Protein AF-A0A844I158-F1 (afdb_monomer_lite)

Foldseek 3Di:
DPDQALVRLVVLLVVLVVLLVVLVVVLVVLVVVLVVLVVVLVVLVVVLCCLPDDHDPPDDDDPRDDPVVNVVSVVSSVVSVVVSVVSVVVNVVSVVVSVVSVVSSVVCVVDRHAFDPVNLVVLVVQLVVLVVVLVVLVVVLVVLVVVLPVVVLVVLVVVLVVLVVVLVVQVVCVVVVNHDPVVNVVSVVVSVVSVVVSVVSVVSNVVSVVVSVVSVVVSVVSVVVSVVSVVSSVVSVVSNVVVVVVVVVVVVVVVLVVVLVVLLVLVLVQCCCCPVNPNDRPDPDDQKDAQDPPPDPPPPDRIRGNDPVVSVVVNVVVVVVVVVD

Secondary structure (DSSP, 8-state):
-PPPPHHHHHHHHHHHHHHHHHHHHHHHHHHHHHHHHHHHHHHHHHHHHHHHSPPPTT---PPPPPHHHHHHHHHHHHHHHHHHHHHHHHHHHHHHHHHHHHHHHHHHHHSPPPPPHHHHHHHHHHHHHHHHHHHHHHHHHHHHHTT--HHHHHHHHHHHHHHHHHHHHHHHHHHTT-S-HHHHHHHHHHHHHHHHHHHHHHHHHHHHHHHHHHHHHHHHHHHHHHHHHHHHHHHHHHHHHHHH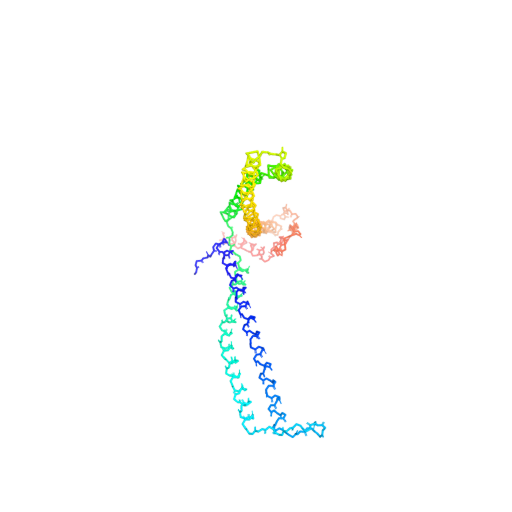HHHHHHHHHHHHHHHHHHHHHHHHHHHHHHHHSSS--S----S-EE---TT-TT-S-SEE---HHHHHHHHHHHHHHHTT-

pLDDT: mean 88.72, std 9.87, range [49.94, 98.31]

Organism: NCBI:txid1033846

Structure (mmCIF, N/CA/C/O backbone):
data_AF-A0A844I158-F1
#
_entry.id   AF-A0A844I158-F1
#
loop_
_atom_site.group_PDB
_atom_site.id
_atom_site.type_symbol
_atom_site.label_atom_id
_atom_site.label_alt_id
_atom_site.label_comp_id
_atom_site.label_asym_id
_atom_site.label_entity_id
_atom_site.label_seq_id
_atom_site.pdbx_PDB_ins_code
_atom_site.Cartn_x
_atom_site.Cartn_y
_atom_site.Cartn_z
_atom_site.occupancy
_atom_site.B_iso_or_equiv
_atom_site.auth_seq_id
_atom_site.auth_comp_id
_atom_site.auth_asym_id
_atom_site.auth_atom_id
_atom_site.pdbx_PDB_model_num
ATOM 1 N N . MET A 1 1 ? -2.386 9.139 -28.123 1.00 53.69 1 MET A N 1
ATOM 2 C CA . MET A 1 1 ? -2.744 8.964 -26.696 1.00 53.69 1 MET A CA 1
ATOM 3 C C . MET A 1 1 ? -2.137 10.109 -25.899 1.00 53.69 1 MET A C 1
ATOM 5 O O . MET A 1 1 ? -0.988 10.453 -26.160 1.00 53.69 1 MET A O 1
ATOM 9 N N . LYS A 1 2 ? -2.890 10.745 -24.991 1.00 67.62 2 LYS A N 1
ATOM 10 C CA . LYS A 1 2 ? -2.320 11.762 -24.088 1.00 67.62 2 LYS A CA 1
ATOM 11 C C . LYS A 1 2 ? -1.245 11.090 -23.227 1.00 67.62 2 LYS A C 1
ATOM 13 O O . LYS A 1 2 ? -1.491 10.016 -22.689 1.00 67.62 2 LYS A O 1
ATOM 18 N N . LYS A 1 3 ? -0.054 11.687 -23.127 1.00 78.31 3 LYS A N 1
ATOM 19 C CA . LYS A 1 3 ? 0.985 11.197 -22.212 1.00 78.31 3 LYS A CA 1
ATOM 20 C C . LYS A 1 3 ? 0.467 11.386 -20.784 1.00 78.31 3 LYS A C 1
ATOM 22 O O . LYS A 1 3 ? 0.208 12.520 -20.395 1.00 78.31 3 LYS A O 1
ATOM 27 N N . LEU A 1 4 ? 0.301 10.292 -20.040 1.00 80.19 4 LEU A N 1
ATOM 28 C CA . LEU A 1 4 ? -0.024 10.348 -18.612 1.00 80.19 4 LEU A CA 1
ATOM 29 C C . LEU A 1 4 ? 1.094 11.094 -17.877 1.00 80.19 4 LEU A C 1
ATOM 31 O O . LEU A 1 4 ? 2.278 10.841 -18.158 1.00 80.19 4 LEU A O 1
ATOM 35 N N . THR A 1 5 ? 0.722 11.985 -16.955 1.00 80.12 5 THR A N 1
ATOM 36 C CA . THR A 1 5 ? 1.672 12.597 -16.013 1.00 80.12 5 THR A CA 1
ATOM 37 C C . THR A 1 5 ? 2.229 11.532 -15.071 1.00 80.12 5 THR A C 1
ATOM 39 O O . THR A 1 5 ? 1.659 10.448 -14.956 1.00 80.12 5 THR A O 1
ATOM 42 N N . ALA A 1 6 ? 3.344 11.811 -14.394 1.00 75.38 6 ALA A N 1
ATOM 43 C CA . ALA A 1 6 ? 3.932 10.851 -13.463 1.00 75.38 6 ALA A CA 1
ATOM 44 C C . ALA A 1 6 ? 2.935 10.432 -12.368 1.00 75.38 6 ALA A C 1
ATOM 46 O O . ALA A 1 6 ? 2.720 9.241 -12.177 1.00 75.38 6 ALA A O 1
ATOM 47 N N . SER A 1 7 ? 2.237 11.396 -11.755 1.00 74.31 7 SER A N 1
ATOM 48 C CA . SER A 1 7 ? 1.167 11.133 -10.779 1.00 74.31 7 SER A CA 1
ATOM 49 C C . SER A 1 7 ? 0.073 10.224 -11.347 1.00 74.31 7 SER A C 1
ATOM 51 O O . SER A 1 7 ? -0.223 9.197 -10.754 1.00 74.31 7 SER A O 1
ATOM 53 N N . GLN A 1 8 ? -0.453 10.527 -12.540 1.00 83.00 8 GLN A N 1
ATOM 54 C CA . GLN A 1 8 ? -1.493 9.702 -13.169 1.00 83.00 8 GLN A CA 1
ATOM 55 C C . GLN A 1 8 ? -1.020 8.276 -13.476 1.00 83.00 8 GLN A C 1
ATOM 57 O O . GLN A 1 8 ? -1.828 7.355 -13.524 1.00 83.00 8 GLN A O 1
ATOM 62 N N . ARG A 1 9 ? 0.282 8.080 -13.719 1.00 81.94 9 ARG A N 1
ATOM 63 C CA . ARG A 1 9 ? 0.850 6.741 -13.911 1.00 81.94 9 ARG A CA 1
ATOM 64 C C . ARG A 1 9 ? 0.954 5.978 -12.608 1.00 81.94 9 ARG A C 1
ATOM 66 O O . ARG A 1 9 ? 0.682 4.790 -12.636 1.00 81.94 9 ARG A O 1
ATOM 73 N N . PHE A 1 10 ? 1.334 6.621 -11.507 1.00 81.31 10 PHE A N 1
ATOM 74 C CA . PHE A 1 10 ? 1.326 5.969 -10.196 1.00 81.31 10 PHE A CA 1
ATOM 75 C C . PHE A 1 10 ? -0.089 5.561 -9.802 1.00 81.31 10 PHE A C 1
ATOM 77 O O . PHE A 1 10 ? -0.300 4.402 -9.461 1.00 81.31 10 PHE A O 1
ATOM 84 N N . ASP A 1 11 ? -1.061 6.457 -9.983 1.00 85.81 11 ASP A N 1
ATOM 85 C CA . ASP A 1 11 ? -2.474 6.145 -9.753 1.00 85.81 11 ASP A CA 1
ATOM 86 C C . ASP A 1 11 ? -2.916 4.946 -10.607 1.00 85.81 11 ASP A C 1
ATOM 88 O O . ASP A 1 11 ? -3.523 4.003 -10.102 1.00 85.81 11 ASP A O 1
ATOM 92 N N . ARG A 1 12 ? -2.536 4.933 -11.893 1.00 89.38 12 ARG A N 1
ATOM 93 C CA . ARG A 1 12 ? -2.834 3.821 -12.802 1.00 89.38 12 ARG A CA 1
ATOM 94 C C . ARG A 1 12 ? -2.109 2.528 -12.422 1.00 89.38 12 ARG A C 1
ATOM 96 O O . ARG A 1 12 ? -2.705 1.465 -12.509 1.00 89.38 12 ARG A O 1
ATOM 103 N N . LEU A 1 13 ? -0.847 2.589 -12.002 1.00 87.69 13 LEU A N 1
ATOM 104 C CA . LEU A 1 13 ? -0.090 1.422 -11.537 1.00 87.69 13 LEU A CA 1
ATOM 105 C C . LEU A 1 13 ? -0.735 0.820 -10.288 1.00 87.69 13 LEU A C 1
ATOM 107 O O . LEU A 1 13 ? -0.885 -0.395 -10.225 1.00 87.69 13 LEU A O 1
ATOM 111 N N . ARG A 1 14 ? -1.179 1.662 -9.349 1.00 87.31 14 ARG A N 1
ATOM 112 C CA . ARG A 1 14 ? -1.905 1.229 -8.151 1.00 87.31 14 ARG A CA 1
ATOM 113 C C . ARG A 1 14 ? -3.248 0.588 -8.510 1.00 87.31 14 ARG A C 1
ATOM 115 O O . ARG A 1 14 ? -3.593 -0.457 -7.969 1.00 87.31 14 ARG A O 1
ATOM 122 N N . GLU A 1 15 ? -3.988 1.181 -9.448 1.00 92.12 15 GLU A N 1
ATOM 123 C CA . GLU A 1 15 ? -5.236 0.607 -9.969 1.00 92.12 15 GLU A CA 1
ATOM 124 C C . GLU A 1 15 ? -4.997 -0.770 -10.611 1.00 92.12 15 GLU A C 1
ATOM 126 O O . GLU A 1 15 ? -5.736 -1.717 -10.347 1.00 92.12 15 GLU A O 1
ATOM 131 N N . LEU A 1 16 ? -3.940 -0.900 -11.419 1.00 93.12 16 LEU A N 1
ATOM 132 C CA . LEU A 1 16 ? -3.554 -2.165 -12.045 1.00 93.12 16 LEU A CA 1
ATOM 133 C C . LEU A 1 16 ? -3.114 -3.210 -11.013 1.00 93.12 16 LEU A C 1
ATOM 135 O O . LEU A 1 16 ? -3.446 -4.378 -11.176 1.00 93.12 16 LEU A O 1
ATOM 139 N N . GLU A 1 17 ? -2.401 -2.816 -9.956 1.00 90.75 17 GLU A N 1
ATOM 140 C CA . GLU A 1 17 ? -2.014 -3.717 -8.862 1.00 90.75 17 GLU A CA 1
ATOM 141 C C . GLU A 1 17 ? -3.232 -4.253 -8.110 1.00 90.75 17 GLU A C 1
ATOM 143 O O . GLU A 1 17 ? -3.332 -5.468 -7.936 1.00 90.75 17 GLU A O 1
ATOM 148 N N . GLY A 1 18 ? -4.183 -3.382 -7.755 1.00 91.94 18 GLY A N 1
ATOM 149 C CA . GLY A 1 18 ? -5.441 -3.798 -7.127 1.00 91.94 18 GLY A CA 1
ATOM 150 C C . GLY A 1 18 ? -6.240 -4.741 -8.028 1.00 91.94 18 GLY A C 1
ATOM 151 O O . GLY A 1 18 ? -6.610 -5.838 -7.615 1.00 91.94 18 GLY A O 1
ATOM 152 N N . ARG A 1 19 ? -6.401 -4.386 -9.310 1.00 94.88 19 ARG A N 1
ATOM 153 C CA . ARG A 1 19 ? -7.084 -5.246 -10.289 1.00 94.88 19 ARG A CA 1
ATOM 154 C C . ARG A 1 19 ? -6.380 -6.593 -10.463 1.00 94.88 19 ARG A C 1
ATOM 156 O O . ARG A 1 19 ? -7.044 -7.620 -10.571 1.00 94.88 19 ARG A O 1
ATOM 163 N N . ARG A 1 20 ? -5.043 -6.617 -10.467 1.00 95.31 20 ARG A N 1
ATOM 164 C CA . ARG A 1 20 ? -4.262 -7.861 -10.529 1.00 95.31 20 ARG A CA 1
ATOM 165 C C . ARG A 1 20 ? -4.533 -8.742 -9.313 1.00 95.31 20 ARG A C 1
ATOM 167 O O . ARG A 1 20 ? -4.675 -9.951 -9.477 1.00 95.31 20 ARG A O 1
ATOM 174 N N . GLU A 1 21 ? -4.583 -8.169 -8.113 1.00 95.62 21 GLU A N 1
ATOM 175 C CA . GLU A 1 21 ? -4.854 -8.905 -6.872 1.00 95.62 21 GLU A CA 1
ATOM 176 C C . GLU A 1 21 ? -6.265 -9.512 -6.862 1.00 95.62 21 GLU A C 1
ATOM 178 O O . GLU A 1 21 ? -6.416 -10.712 -6.601 1.00 95.62 21 GLU A O 1
ATOM 183 N N . ASP A 1 22 ? -7.274 -8.729 -7.250 1.00 96.19 22 ASP A N 1
ATOM 184 C CA . ASP A 1 22 ? -8.662 -9.188 -7.366 1.00 96.19 22 ASP A CA 1
ATOM 185 C C . ASP A 1 22 ? -8.786 -10.346 -8.366 1.00 96.19 22 ASP A C 1
ATOM 187 O O . ASP A 1 22 ? -9.331 -11.410 -8.051 1.00 96.19 22 ASP A O 1
ATOM 191 N N . LEU A 1 23 ? -8.213 -10.178 -9.564 1.00 96.44 23 LEU A N 1
ATOM 192 C CA . LEU A 1 23 ? -8.226 -11.207 -10.603 1.00 96.44 23 LEU A CA 1
ATOM 193 C C . LEU A 1 23 ? -7.444 -12.454 -10.188 1.00 96.44 23 LEU A C 1
ATOM 195 O O . LEU A 1 23 ? -7.888 -13.567 -10.457 1.00 96.44 23 LEU A O 1
ATOM 199 N N . THR A 1 24 ? -6.310 -12.299 -9.501 1.00 96.00 24 THR A N 1
ATOM 200 C CA . THR A 1 24 ? -5.521 -13.432 -8.987 1.00 96.00 24 THR A CA 1
ATOM 201 C C . THR A 1 24 ? -6.324 -14.222 -7.958 1.00 96.00 24 THR A C 1
ATOM 203 O O . THR A 1 24 ? -6.348 -15.454 -7.991 1.00 96.00 24 THR A O 1
ATOM 206 N N . THR A 1 25 ? -7.036 -13.530 -7.070 1.00 96.62 25 THR A N 1
ATOM 207 C CA . THR A 1 25 ? -7.907 -14.158 -6.070 1.00 96.62 25 THR A CA 1
ATOM 208 C C . THR A 1 25 ? -9.053 -14.918 -6.738 1.00 96.62 25 THR A C 1
ATOM 210 O O . THR A 1 25 ? -9.298 -16.086 -6.414 1.00 96.62 25 THR A O 1
ATOM 213 N N . ALA A 1 26 ? -9.712 -14.303 -7.724 1.00 96.94 26 ALA A N 1
ATOM 214 C CA . ALA A 1 26 ? -10.775 -14.941 -8.497 1.00 96.94 26 ALA A CA 1
ATOM 215 C C . ALA A 1 26 ? -10.264 -16.162 -9.286 1.00 96.94 26 ALA A C 1
ATOM 217 O O . ALA A 1 26 ? -10.866 -17.238 -9.227 1.00 96.94 26 ALA A O 1
ATOM 218 N N . ALA A 1 27 ? -9.110 -16.030 -9.946 1.00 96.75 27 ALA A N 1
ATOM 219 C CA . ALA A 1 27 ? -8.443 -17.104 -10.675 1.00 96.75 27 ALA A CA 1
ATOM 220 C C . ALA A 1 27 ? -8.096 -18.284 -9.754 1.00 96.75 27 ALA A C 1
ATOM 222 O O . ALA A 1 27 ? -8.381 -19.433 -10.092 1.00 96.75 27 ALA A O 1
ATOM 223 N N . ASN A 1 28 ? -7.539 -18.020 -8.569 1.00 96.75 28 ASN A N 1
ATOM 224 C CA . ASN A 1 28 ? -7.199 -19.056 -7.590 1.00 96.75 28 ASN A CA 1
ATOM 225 C C . ASN A 1 28 ? -8.441 -19.787 -7.062 1.00 96.75 28 ASN A C 1
ATOM 227 O O . ASN A 1 28 ? -8.419 -21.012 -6.904 1.00 96.75 28 ASN A O 1
ATOM 231 N N . SER A 1 29 ? -9.536 -19.058 -6.829 1.00 97.69 29 SER A N 1
ATOM 232 C CA . SER A 1 29 ? -10.822 -19.634 -6.419 1.00 97.69 29 SER A CA 1
ATOM 233 C C . SER A 1 29 ? -11.398 -20.569 -7.490 1.00 97.69 29 SER A C 1
ATOM 235 O O . SER A 1 29 ? -11.730 -21.723 -7.198 1.00 97.69 29 SER A O 1
ATOM 237 N N . LEU A 1 30 ? -11.447 -20.122 -8.752 1.00 97.38 30 LEU A N 1
ATOM 238 C CA . LEU A 1 30 ? -11.907 -20.948 -9.875 1.00 97.38 30 LEU A CA 1
ATOM 239 C C . LEU A 1 30 ? -11.009 -22.162 -10.100 1.00 97.38 30 LEU A C 1
ATOM 241 O O . LEU A 1 30 ? -11.515 -23.279 -10.192 1.00 97.38 30 LEU A O 1
ATOM 245 N N . ASN A 1 31 ? -9.689 -21.973 -10.106 1.00 97.25 31 ASN A N 1
ATOM 246 C CA . ASN A 1 31 ? -8.744 -23.072 -10.268 1.00 97.25 31 ASN A CA 1
ATOM 247 C C . ASN A 1 31 ? -8.919 -24.122 -9.158 1.00 97.25 31 ASN A C 1
ATOM 249 O O . ASN A 1 31 ? -8.962 -25.315 -9.439 1.00 97.25 31 ASN A O 1
ATOM 253 N N . SER A 1 32 ? -9.139 -23.703 -7.908 1.00 97.88 32 SER A N 1
ATOM 254 C CA . SER A 1 32 ? -9.420 -24.629 -6.800 1.00 97.88 32 SER A CA 1
ATOM 255 C C . SER A 1 32 ? -10.695 -25.455 -7.033 1.00 97.88 32 SER A C 1
ATOM 257 O O . SER A 1 32 ? -10.705 -26.664 -6.788 1.00 97.88 32 SER A O 1
ATOM 259 N N . ARG A 1 33 ? -11.766 -24.836 -7.557 1.00 97.94 33 ARG A N 1
ATOM 260 C CA . ARG A 1 33 ? -13.022 -25.529 -7.917 1.00 97.94 33 ARG A CA 1
ATOM 261 C C . ARG A 1 33 ? -12.830 -26.500 -9.084 1.00 97.94 33 ARG A C 1
ATOM 263 O O . ARG A 1 33 ? -13.382 -27.604 -9.048 1.00 97.94 33 ARG A O 1
ATOM 270 N N . ILE A 1 34 ? -12.036 -26.116 -10.087 1.00 97.50 34 ILE A N 1
ATOM 271 C CA . ILE A 1 34 ? -11.661 -26.981 -11.215 1.00 97.50 34 ILE A CA 1
ATOM 272 C C . ILE A 1 34 ? -10.914 -28.205 -10.684 1.00 97.50 34 ILE A C 1
ATOM 274 O O . ILE A 1 34 ? -11.359 -29.326 -10.919 1.00 97.50 34 ILE A O 1
ATOM 278 N N . GLN A 1 35 ? -9.858 -28.013 -9.886 1.00 98.12 35 GLN A N 1
ATOM 279 C CA . GLN A 1 35 ? -9.072 -29.114 -9.315 1.00 98.12 35 GLN A CA 1
ATOM 280 C C . GLN A 1 35 ? -9.926 -30.053 -8.451 1.00 98.12 35 GLN A C 1
ATOM 282 O O . GLN A 1 35 ? -9.812 -31.274 -8.561 1.00 98.12 35 GLN A O 1
ATOM 287 N N . GLN A 1 36 ? -10.842 -29.509 -7.641 1.00 98.12 36 GLN A N 1
ATOM 288 C CA . GLN A 1 36 ? -11.771 -30.328 -6.860 1.00 98.12 36 GLN A CA 1
ATOM 289 C C . GLN A 1 36 ? -12.684 -31.179 -7.756 1.00 98.12 36 GLN A C 1
ATOM 291 O O . GLN A 1 36 ? -12.914 -32.355 -7.465 1.00 98.12 36 GLN A O 1
ATOM 296 N N . SER A 1 37 ? -13.209 -30.600 -8.838 1.00 97.94 37 SER A N 1
ATOM 297 C CA . SER A 1 37 ? -14.115 -31.288 -9.768 1.00 97.94 37 SER A CA 1
ATOM 298 C C . SER A 1 37 ? -13.379 -32.349 -10.588 1.00 97.94 37 SER A C 1
ATOM 300 O O . SER A 1 37 ? -13.876 -33.466 -10.724 1.00 97.94 37 SER A O 1
ATOM 302 N N . VAL A 1 38 ? -12.161 -32.042 -11.049 1.00 98.06 38 VAL A N 1
ATOM 303 C CA . VAL A 1 38 ? -11.260 -32.986 -11.729 1.00 98.06 38 VAL A CA 1
ATOM 304 C C . VAL A 1 38 ? -10.940 -34.171 -10.821 1.00 98.06 38 VAL A C 1
ATOM 306 O O . VAL A 1 38 ? -11.110 -35.314 -11.240 1.00 98.06 38 VAL A O 1
ATOM 309 N N . GLY A 1 39 ? -10.568 -33.923 -9.561 1.00 97.62 39 GLY A N 1
ATOM 310 C CA . GLY A 1 39 ? -10.281 -34.991 -8.599 1.00 97.62 39 GLY A CA 1
ATOM 311 C C . GLY A 1 39 ? -11.495 -35.883 -8.311 1.00 97.62 39 GLY A C 1
ATOM 312 O O . GLY A 1 39 ? -11.371 -37.106 -8.259 1.00 97.62 39 GLY A O 1
ATOM 313 N N . ARG A 1 40 ? -12.698 -35.300 -8.188 1.00 98.19 40 ARG A N 1
ATOM 314 C CA . ARG A 1 40 ? -13.946 -36.077 -8.048 1.00 98.19 40 ARG A CA 1
ATOM 315 C C . ARG A 1 40 ? -14.233 -36.922 -9.287 1.00 98.19 40 ARG A C 1
ATOM 317 O O . ARG A 1 40 ? -14.583 -38.089 -9.144 1.00 98.19 40 ARG A O 1
ATOM 324 N N . LYS A 1 41 ? -14.067 -36.353 -10.483 1.00 97.94 41 LYS A N 1
ATOM 325 C CA . LYS A 1 41 ? -14.301 -37.049 -11.751 1.00 97.94 41 LYS A CA 1
ATOM 326 C C . LYS A 1 41 ? -13.359 -38.242 -11.907 1.00 97.94 41 LYS A C 1
ATOM 328 O O . LYS A 1 41 ? -13.834 -39.335 -12.182 1.00 97.94 41 LYS A O 1
ATOM 333 N N . GLN A 1 42 ? -12.063 -38.050 -11.651 1.00 97.31 42 GLN A N 1
ATOM 334 C CA . GLN A 1 42 ? -11.059 -39.119 -11.696 1.00 97.31 42 GLN A CA 1
ATOM 335 C C . GLN A 1 42 ? -11.395 -40.263 -10.737 1.00 97.31 42 GLN A C 1
ATOM 337 O O . GLN A 1 42 ? -11.294 -41.427 -11.111 1.00 97.31 42 GLN A O 1
ATOM 342 N N . LYS A 1 43 ? -11.855 -39.939 -9.521 1.00 96.81 43 LYS A N 1
ATOM 343 C CA . LYS A 1 43 ? -12.294 -40.953 -8.559 1.00 96.81 43 LYS A CA 1
ATOM 344 C C . LYS A 1 43 ? -13.484 -41.766 -9.081 1.00 96.81 43 LYS A C 1
ATOM 346 O O . LYS A 1 43 ? -13.459 -42.986 -9.003 1.00 96.81 43 LYS A O 1
ATOM 351 N N . LEU A 1 44 ? -14.494 -41.111 -9.657 1.00 95.75 44 LEU A N 1
ATOM 352 C CA . LEU A 1 44 ? -15.644 -41.815 -10.238 1.00 95.75 44 LEU A CA 1
ATOM 353 C C . LEU A 1 44 ? -15.262 -42.641 -11.475 1.00 95.75 44 LEU A C 1
ATOM 355 O O . LEU A 1 44 ? -15.816 -43.716 -11.684 1.00 95.75 44 LEU A O 1
ATOM 359 N N . GLU A 1 45 ? -14.322 -42.164 -12.293 1.00 94.94 45 GLU A N 1
ATOM 360 C CA . GLU A 1 45 ? -13.770 -42.926 -13.420 1.00 94.94 45 GLU A CA 1
ATOM 361 C C . GLU A 1 45 ? -13.024 -44.179 -12.940 1.00 94.94 45 GLU A C 1
ATOM 363 O O . GLU A 1 45 ? -13.156 -45.245 -13.546 1.00 94.94 45 GLU A O 1
ATOM 368 N N . GLU A 1 46 ? -12.280 -44.076 -11.836 1.00 92.50 46 GLU A N 1
ATOM 369 C CA . GLU A 1 46 ? -11.633 -45.214 -11.187 1.00 92.50 46 GLU A CA 1
ATOM 370 C C . GLU A 1 46 ? -12.665 -46.205 -10.628 1.00 92.50 46 GLU A C 1
ATOM 372 O O . GLU A 1 46 ? -12.578 -47.397 -10.925 1.00 92.50 46 GLU A O 1
ATOM 377 N N . ASP A 1 47 ? -13.683 -45.727 -9.906 1.00 91.31 47 ASP A N 1
ATOM 378 C CA . ASP A 1 47 ? -14.780 -46.557 -9.388 1.00 91.31 47 ASP A CA 1
ATOM 379 C C . ASP A 1 47 ? -15.516 -47.280 -10.534 1.00 91.31 47 ASP A C 1
ATOM 381 O O . ASP A 1 47 ? -15.737 -48.493 -10.491 1.00 91.31 47 ASP A O 1
ATOM 385 N N . LEU A 1 48 ? -15.821 -46.569 -11.627 1.00 91.81 48 LEU A N 1
ATOM 386 C CA . LEU A 1 48 ? -16.436 -47.150 -12.822 1.00 91.81 48 LEU A CA 1
ATOM 387 C C . LEU A 1 48 ? -15.541 -48.223 -13.458 1.00 91.81 48 LEU A C 1
ATOM 389 O O . LEU A 1 48 ? -16.041 -49.256 -13.915 1.00 91.81 48 LEU A O 1
ATOM 393 N N . ARG A 1 49 ? -14.221 -48.003 -13.490 1.00 90.44 49 ARG A N 1
ATOM 394 C CA . ARG A 1 49 ? -13.250 -48.987 -13.986 1.00 90.44 49 ARG A CA 1
ATOM 395 C C . ARG A 1 49 ? -13.232 -50.240 -13.110 1.00 90.44 49 ARG A C 1
ATOM 397 O O . ARG A 1 49 ? -13.195 -51.339 -13.660 1.00 90.44 49 ARG A O 1
ATOM 404 N N . TRP A 1 50 ? -13.294 -50.095 -11.786 1.00 87.06 50 TRP A N 1
ATOM 405 C CA . TRP A 1 50 ? -13.384 -51.221 -10.848 1.00 87.06 50 TRP A CA 1
ATOM 406 C C . TRP A 1 50 ? -14.670 -52.037 -11.018 1.00 87.06 50 TRP A C 1
ATOM 408 O O . TRP A 1 50 ? -14.635 -53.263 -10.896 1.00 87.06 50 TRP A O 1
ATOM 418 N N . GLU A 1 51 ? -15.784 -51.379 -11.338 1.00 86.81 51 GLU A N 1
ATOM 419 C CA . GLU A 1 51 ? -17.079 -52.045 -11.518 1.00 86.81 51 GLU A CA 1
ATOM 420 C C . GLU A 1 51 ? -17.287 -52.659 -12.912 1.00 86.81 51 GLU A C 1
ATOM 422 O O . GLU A 1 51 ? -18.098 -53.573 -13.063 1.00 86.81 51 GLU A O 1
ATOM 427 N N . THR A 1 52 ? -16.566 -52.192 -13.940 1.00 87.56 52 THR A N 1
ATOM 428 C CA . THR A 1 52 ? -16.731 -52.664 -15.334 1.00 87.56 52 THR A CA 1
ATOM 429 C C . THR A 1 52 ? -15.565 -53.491 -15.882 1.00 87.56 52 THR A C 1
ATOM 431 O O . THR A 1 52 ? -15.745 -54.185 -16.883 1.00 87.56 52 THR A O 1
ATOM 434 N N . GLY A 1 53 ? -14.381 -53.427 -15.266 1.00 82.00 53 GLY A N 1
ATOM 435 C CA . GLY A 1 53 ? -13.172 -54.119 -15.720 1.00 82.00 53 GLY A CA 1
ATOM 436 C C . GLY A 1 53 ? -12.993 -55.542 -15.174 1.00 82.00 53 GLY A C 1
ATOM 437 O O . GLY A 1 53 ? -13.689 -55.980 -14.258 1.00 82.00 53 GLY A O 1
ATOM 438 N N . GLU A 1 54 ? -12.006 -56.266 -15.720 1.00 65.69 54 GLU A N 1
ATOM 439 C CA . GLU A 1 54 ? -11.535 -57.528 -15.137 1.00 65.69 54 GLU A CA 1
ATOM 440 C C . GLU A 1 54 ? -10.910 -57.254 -13.765 1.00 65.69 54 GLU A C 1
ATOM 442 O O . GLU A 1 54 ? -9.913 -56.537 -13.640 1.00 65.69 54 GLU A O 1
ATOM 447 N N . ARG A 1 55 ? -11.523 -57.810 -12.715 1.00 66.94 55 ARG A N 1
ATOM 448 C CA . ARG A 1 55 ? -11.040 -57.645 -11.344 1.00 66.94 55 ARG A CA 1
ATOM 449 C C . ARG A 1 55 ? -9.664 -58.310 -11.199 1.00 66.94 55 ARG A C 1
ATOM 451 O O . ARG A 1 55 ? -9.488 -59.436 -11.669 1.00 66.94 55 ARG A O 1
ATOM 458 N N . PRO A 1 56 ? -8.700 -57.675 -10.508 1.00 71.00 56 PRO A N 1
ATOM 459 C CA . PRO A 1 56 ? -7.457 -58.334 -10.147 1.00 71.00 56 PRO A CA 1
ATOM 460 C C . PRO A 1 56 ? -7.764 -59.629 -9.376 1.00 71.00 56 PRO A C 1
ATOM 462 O O . PRO A 1 56 ? -8.692 -59.627 -8.561 1.00 71.00 56 PRO A O 1
ATOM 465 N N . PRO A 1 57 ? -6.966 -60.699 -9.547 1.00 67.50 57 PRO A N 1
ATOM 466 C CA . PRO A 1 57 ? -7.223 -62.014 -8.946 1.00 67.50 57 PRO A CA 1
ATOM 467 C C . PRO A 1 57 ? -7.418 -62.006 -7.420 1.00 67.50 57 PRO A C 1
ATOM 469 O O . PRO A 1 57 ? -8.020 -62.921 -6.869 1.00 67.50 57 PRO A O 1
ATOM 472 N N . ASN A 1 58 ? -6.925 -60.964 -6.742 1.00 78.81 58 ASN A N 1
ATOM 473 C CA . ASN A 1 58 ? -6.893 -60.851 -5.284 1.00 78.81 58 ASN A CA 1
ATOM 474 C C . ASN A 1 58 ? -7.890 -59.814 -4.726 1.00 78.81 58 ASN A C 1
ATOM 476 O O . ASN A 1 58 ? -7.827 -59.488 -3.542 1.00 78.81 58 ASN A O 1
ATOM 480 N N . ALA A 1 59 ? -8.775 -59.247 -5.552 1.00 70.88 59 ALA A N 1
ATOM 481 C CA . ALA A 1 59 ? -9.780 -58.300 -5.076 1.00 70.88 59 ALA A CA 1
ATOM 482 C C . ALA A 1 59 ? -10.893 -59.043 -4.316 1.00 70.88 59 ALA A C 1
ATOM 484 O O . ALA A 1 59 ? -11.527 -59.954 -4.853 1.00 70.88 59 ALA A O 1
ATOM 485 N N . TYR A 1 60 ? -11.145 -58.656 -3.062 1.00 68.81 60 TYR A N 1
ATOM 486 C CA . TYR A 1 60 ? -12.252 -59.197 -2.273 1.00 68.81 60 TYR A CA 1
ATOM 487 C C . TYR A 1 60 ? -13.580 -58.983 -3.016 1.00 68.81 60 TYR A C 1
ATOM 489 O O . TYR A 1 60 ? -13.881 -57.882 -3.472 1.00 68.81 60 TYR A O 1
ATOM 497 N N . SER A 1 61 ? -14.368 -60.052 -3.151 1.00 52.62 61 SER A N 1
ATOM 498 C CA . SER A 1 61 ? -15.630 -60.065 -3.895 1.00 52.62 61 SER A CA 1
ATOM 499 C C . SER A 1 61 ? -16.706 -59.219 -3.204 1.00 52.62 61 SER A C 1
ATOM 501 O O . SER A 1 61 ? -17.552 -59.740 -2.477 1.00 52.62 61 SER A O 1
ATOM 503 N N . THR A 1 62 ? -16.733 -57.915 -3.467 1.00 61.81 62 THR A N 1
ATOM 504 C CA . THR A 1 62 ? -17.946 -57.107 -3.303 1.00 61.81 62 THR A CA 1
ATOM 505 C C . THR A 1 62 ? -18.940 -57.460 -4.412 1.00 61.81 62 THR A C 1
ATOM 507 O O . THR A 1 62 ? -18.557 -57.867 -5.515 1.00 61.81 62 THR A O 1
ATOM 510 N N . ARG A 1 63 ? -20.239 -57.379 -4.103 1.00 72.44 63 ARG A N 1
ATOM 511 C CA . ARG A 1 63 ? -21.342 -57.664 -5.036 1.00 72.44 63 ARG A CA 1
ATOM 512 C C . ARG A 1 63 ? -21.097 -56.953 -6.384 1.00 72.44 63 ARG A C 1
ATOM 514 O O . ARG A 1 63 ? -20.686 -55.800 -6.349 1.00 72.44 63 ARG A O 1
ATOM 521 N N . PRO A 1 64 ? -21.331 -57.594 -7.545 1.00 68.62 64 PRO A N 1
ATOM 522 C CA . PRO A 1 64 ? -21.225 -56.905 -8.831 1.00 68.62 64 PRO A CA 1
ATOM 523 C C . PRO A 1 64 ? -22.190 -55.713 -8.864 1.00 68.62 64 PRO A C 1
ATOM 525 O O . PRO A 1 64 ? -23.365 -55.887 -8.504 1.00 68.62 64 PRO A O 1
ATOM 528 N N . ALA A 1 65 ? -21.702 -54.535 -9.274 1.00 75.69 65 ALA A N 1
ATOM 529 C CA . ALA A 1 65 ? -22.546 -53.357 -9.427 1.00 75.69 65 ALA A CA 1
ATOM 530 C C . ALA A 1 65 ? -23.746 -53.653 -10.325 1.00 75.69 65 ALA A C 1
ATOM 532 O O . ALA A 1 65 ? -23.670 -54.360 -11.340 1.00 75.69 65 ALA A O 1
ATOM 533 N N . ARG A 1 66 ? -24.898 -53.106 -9.942 1.00 84.19 66 ARG A N 1
ATOM 534 C CA . ARG A 1 66 ? -26.105 -53.218 -10.763 1.00 84.19 66 ARG A CA 1
ATOM 535 C C . ARG A 1 66 ? -25.957 -52.313 -11.980 1.00 84.19 66 ARG A C 1
ATOM 537 O O . ARG A 1 66 ? -25.378 -51.236 -11.901 1.00 84.19 66 ARG A O 1
ATOM 544 N N . LYS A 1 67 ? -26.588 -52.694 -13.093 1.00 88.56 67 LYS A N 1
ATOM 545 C CA . LYS A 1 67 ? -26.615 -51.884 -14.323 1.00 88.56 67 LYS A CA 1
ATOM 546 C C . LYS A 1 67 ? -26.984 -50.409 -14.064 1.00 88.56 67 LYS A C 1
ATOM 548 O O . LYS A 1 67 ? -26.370 -49.529 -14.650 1.00 88.56 67 LYS A O 1
ATOM 553 N N . GLY A 1 68 ? -27.924 -50.151 -13.150 1.00 90.81 68 GLY A N 1
ATOM 554 C CA . GLY A 1 68 ? -28.322 -48.791 -12.771 1.00 90.81 68 GLY A CA 1
ATOM 555 C C . GLY A 1 68 ? -27.240 -47.984 -12.038 1.00 90.81 68 GLY A C 1
ATOM 556 O O . GLY A 1 68 ? -27.146 -46.785 -12.257 1.00 90.81 68 GLY A O 1
ATOM 557 N N . GLU A 1 69 ? -26.388 -48.620 -11.226 1.00 91.44 69 GLU A N 1
ATOM 558 C CA . GLU A 1 69 ? -25.274 -47.949 -10.528 1.00 91.44 69 GLU A CA 1
ATOM 559 C C . GLU A 1 69 ? -24.182 -47.537 -11.528 1.00 91.44 69 GLU A C 1
ATOM 561 O O . GLU A 1 69 ? -23.672 -46.423 -11.475 1.00 91.44 69 GLU A O 1
ATOM 566 N N . ILE A 1 70 ? -23.893 -48.399 -12.512 1.00 92.88 70 ILE A N 1
ATOM 567 C CA . ILE A 1 70 ? -22.967 -48.096 -13.616 1.00 92.88 70 ILE A CA 1
ATOM 568 C C . ILE A 1 70 ? -23.487 -46.927 -14.466 1.00 92.88 70 ILE A C 1
ATOM 570 O O . ILE A 1 70 ? -22.717 -46.046 -14.847 1.00 92.88 70 ILE A O 1
ATOM 574 N N . GLU A 1 71 ? -24.783 -46.918 -14.790 1.00 95.00 71 GLU A N 1
ATOM 575 C CA . GLU A 1 71 ? -25.410 -45.811 -15.525 1.00 95.00 71 GLU A CA 1
ATOM 576 C C . GLU A 1 71 ? -25.368 -44.504 -14.719 1.00 95.00 71 GLU A C 1
ATOM 578 O O . GLU A 1 71 ? -25.054 -43.458 -15.286 1.00 95.00 71 GLU A O 1
ATOM 583 N N . GLN A 1 72 ? -25.591 -44.561 -13.402 1.00 95.38 72 GLN A N 1
ATOM 584 C CA . GLN A 1 72 ? -25.474 -43.397 -12.523 1.00 95.38 72 GLN A CA 1
ATOM 585 C C . GLN A 1 72 ? -24.044 -42.840 -12.490 1.00 95.38 72 GLN A C 1
ATOM 587 O O . GLN A 1 72 ? -23.867 -41.651 -12.735 1.00 95.38 72 GLN A O 1
ATOM 592 N N . LEU A 1 73 ? -23.024 -43.688 -12.296 1.00 95.12 73 LEU A N 1
ATOM 593 C CA . LEU A 1 73 ? -21.616 -43.263 -12.327 1.00 95.12 73 LEU A CA 1
ATOM 594 C C . LEU A 1 73 ? -21.252 -42.580 -13.651 1.00 95.12 73 LEU A C 1
ATOM 596 O O . LEU A 1 73 ? -20.598 -41.540 -13.655 1.00 95.12 73 LEU A O 1
ATOM 600 N N . LYS A 1 74 ? -21.703 -43.131 -14.786 1.00 96.44 74 LYS A N 1
ATOM 601 C CA . LYS A 1 74 ? -21.481 -42.519 -16.107 1.00 96.44 74 LYS A CA 1
ATOM 602 C C . LYS A 1 74 ? -22.123 -41.138 -16.217 1.00 96.44 74 LYS A C 1
ATOM 604 O O . LYS A 1 74 ? -21.480 -40.219 -16.723 1.00 96.44 74 LYS A O 1
ATOM 609 N N . ASN A 1 75 ? -23.357 -40.993 -15.737 1.00 97.75 75 ASN A N 1
ATOM 610 C CA . ASN A 1 75 ? -24.059 -39.712 -15.739 1.00 97.75 75 ASN A CA 1
ATOM 611 C C . ASN A 1 75 ? -23.362 -38.688 -14.831 1.00 97.75 75 ASN A C 1
ATOM 613 O O . ASN A 1 75 ? -23.189 -37.543 -15.241 1.00 97.75 75 ASN A O 1
ATOM 617 N N . ASP A 1 76 ? -22.896 -39.100 -13.649 1.00 97.62 76 ASP A N 1
ATOM 618 C CA . ASP A 1 76 ? -22.171 -38.231 -12.715 1.00 97.62 76 ASP A CA 1
ATOM 619 C C . ASP A 1 76 ? -20.820 -37.773 -13.298 1.00 97.62 76 ASP A C 1
ATOM 621 O O . ASP A 1 76 ? -20.481 -36.590 -13.232 1.00 97.62 76 ASP A O 1
ATOM 625 N N . ILE A 1 77 ? -20.071 -38.677 -13.947 1.00 97.50 77 ILE A N 1
ATOM 626 C CA . ILE A 1 77 ? -18.826 -38.348 -14.668 1.00 97.50 77 ILE A CA 1
ATOM 627 C C . ILE A 1 77 ? -19.099 -37.346 -15.795 1.00 97.50 77 ILE A C 1
ATOM 629 O O . ILE A 1 77 ? -18.347 -36.381 -15.959 1.00 97.50 77 ILE A O 1
ATOM 633 N N . GLN A 1 78 ? -20.168 -37.556 -16.572 1.00 98.06 78 GLN A N 1
ATOM 634 C CA . GLN A 1 78 ? -20.566 -36.636 -17.637 1.00 98.06 78 GLN A CA 1
ATOM 635 C C . GLN A 1 78 ? -20.958 -35.264 -17.070 1.00 98.06 78 GLN A C 1
ATOM 637 O O . GLN A 1 78 ? -20.516 -34.243 -17.598 1.00 98.06 78 GLN A O 1
ATOM 642 N N . GLY A 1 79 ? -21.725 -35.235 -15.976 1.00 98.00 79 GLY A N 1
ATOM 643 C CA . GLY A 1 79 ? -22.119 -34.011 -15.277 1.00 98.00 79 GLY A CA 1
ATOM 644 C C . GLY A 1 79 ? -20.917 -33.217 -14.765 1.00 98.00 79 GLY A C 1
ATOM 645 O O . GLY A 1 79 ? -20.814 -32.022 -15.035 1.00 98.00 79 GLY A O 1
ATOM 646 N N . LEU A 1 80 ? -19.951 -33.882 -14.120 1.00 97.50 80 LEU A N 1
ATOM 647 C CA . LEU A 1 80 ? -18.690 -33.251 -13.711 1.00 97.50 80 LEU A CA 1
ATOM 648 C C . LEU A 1 80 ? -17.873 -32.761 -14.910 1.00 97.50 80 LEU A C 1
ATOM 650 O O . LEU A 1 80 ? -17.240 -31.714 -14.828 1.00 97.50 80 LEU A O 1
ATOM 654 N N . GLY A 1 81 ? -17.894 -33.490 -16.030 1.00 97.56 81 GLY A N 1
ATOM 655 C CA . GLY A 1 81 ? -17.260 -33.056 -17.274 1.00 97.56 81 GLY A CA 1
ATOM 656 C C . GLY A 1 81 ? -17.827 -31.734 -17.798 1.00 97.56 81 GLY A C 1
ATOM 657 O O . GLY A 1 81 ? -17.056 -30.853 -18.170 1.00 97.56 81 GLY A O 1
ATOM 658 N N . LEU A 1 82 ? -19.155 -31.576 -17.775 1.00 98.31 82 LEU A N 1
ATOM 659 C CA . LEU A 1 82 ? -19.817 -30.321 -18.146 1.00 98.31 82 LEU A CA 1
ATOM 660 C C . LEU A 1 82 ? -19.487 -29.195 -17.158 1.00 98.31 82 LEU A C 1
ATOM 662 O O . LEU A 1 82 ? -19.120 -28.106 -17.587 1.00 98.31 82 LEU A O 1
ATOM 666 N N . GLN A 1 83 ? -19.523 -29.477 -15.852 1.00 97.88 83 GLN A N 1
ATOM 667 C CA . GLN A 1 83 ? -19.182 -28.498 -14.818 1.00 97.88 83 GLN A CA 1
ATOM 668 C C . GLN A 1 83 ? -17.736 -27.991 -14.946 1.00 97.88 83 GLN A C 1
ATOM 670 O O . GLN A 1 83 ? -17.484 -26.799 -14.787 1.00 97.88 83 GLN A O 1
ATOM 675 N N . ILE A 1 84 ? -16.773 -28.875 -15.230 1.00 98.00 84 ILE A N 1
ATOM 676 C CA . ILE A 1 84 ? -15.374 -28.480 -15.459 1.00 98.00 84 ILE A CA 1
ATOM 677 C C . ILE A 1 84 ? -15.281 -27.553 -16.674 1.00 98.00 84 ILE A C 1
ATOM 679 O O . ILE A 1 84 ? -14.673 -26.493 -16.566 1.00 98.00 84 ILE A O 1
ATOM 683 N N . ALA A 1 85 ? -15.932 -27.903 -17.789 1.00 98.00 85 ALA A N 1
ATOM 684 C CA . ALA A 1 85 ? -15.922 -27.077 -18.996 1.00 98.00 85 ALA A CA 1
ATOM 685 C C . ALA A 1 85 ? -16.552 -25.687 -18.769 1.00 98.00 85 ALA A C 1
ATOM 687 O O . ALA A 1 85 ? -16.078 -24.692 -19.316 1.00 98.00 85 ALA A O 1
ATOM 688 N N . GLU A 1 86 ? -17.601 -25.597 -17.946 1.00 97.94 86 GLU A N 1
ATOM 689 C CA . GLU A 1 86 ? -18.199 -24.319 -17.540 1.00 97.94 86 GLU A CA 1
ATOM 690 C C . GLU A 1 86 ? -17.231 -23.476 -16.700 1.00 97.94 86 GLU A C 1
ATOM 692 O O . GLU A 1 86 ? -17.032 -22.299 -16.997 1.00 97.94 86 GLU A O 1
ATOM 697 N N . LEU A 1 87 ? -16.567 -24.079 -15.708 1.00 97.69 87 LEU A N 1
ATOM 698 C CA . LEU A 1 87 ? -15.568 -23.390 -14.884 1.00 97.69 87 LEU A CA 1
ATOM 699 C C . LEU A 1 87 ? -14.352 -22.927 -15.697 1.00 97.69 87 LEU A C 1
ATOM 701 O O . LEU A 1 87 ? -13.852 -21.828 -15.475 1.00 97.69 87 LEU A O 1
ATOM 705 N N . GLU A 1 88 ? -13.875 -23.738 -16.642 1.00 97.62 88 GLU A N 1
ATOM 706 C CA . GLU A 1 88 ? -12.787 -23.360 -17.554 1.00 97.62 88 GLU A CA 1
ATOM 707 C C . GLU A 1 88 ? -13.191 -22.174 -18.437 1.00 97.62 88 GLU A C 1
ATOM 709 O O . GLU A 1 88 ? -12.408 -21.242 -18.632 1.00 97.62 88 GLU A O 1
ATOM 714 N N . LYS A 1 89 ? -14.444 -22.153 -18.905 1.00 98.06 89 LYS A N 1
ATOM 715 C CA . LYS A 1 89 ? -14.996 -21.029 -19.667 1.00 98.06 89 LYS A CA 1
ATOM 716 C C . LYS A 1 89 ? -15.101 -19.744 -18.833 1.00 98.06 89 LYS A C 1
ATOM 718 O O . LYS A 1 89 ? -14.929 -18.663 -19.391 1.00 98.06 89 LYS A O 1
ATOM 723 N N . GLU A 1 90 ? -15.371 -19.845 -17.530 1.00 97.56 90 GLU A N 1
ATOM 724 C CA . GLU A 1 90 ? -15.315 -18.711 -16.588 1.00 97.56 90 GLU A CA 1
ATOM 725 C C . GLU A 1 90 ? -13.873 -18.266 -16.288 1.00 97.56 90 GLU A C 1
ATOM 727 O O . GLU A 1 90 ? -13.624 -17.082 -16.066 1.00 97.56 90 GLU A O 1
ATOM 732 N N . TYR A 1 91 ? -12.917 -19.196 -16.292 1.00 96.94 91 TYR A N 1
ATOM 733 C CA . TYR A 1 91 ? -11.516 -18.936 -15.956 1.00 96.94 91 TYR A CA 1
ATOM 734 C C . TYR A 1 91 ? -10.742 -18.218 -17.072 1.00 96.94 91 TYR A C 1
ATOM 736 O O . TYR A 1 91 ? -9.967 -17.300 -16.795 1.00 96.94 91 TYR A O 1
ATOM 744 N N . GLU A 1 92 ? -10.960 -18.596 -18.334 1.00 97.00 92 GLU A N 1
ATOM 745 C CA . GLU A 1 92 ? -10.264 -18.007 -19.489 1.00 97.00 92 GLU A CA 1
ATOM 746 C C . GLU A 1 92 ? -10.344 -16.468 -19.598 1.00 97.00 92 GLU A C 1
ATOM 748 O O . GLU A 1 92 ? -9.294 -15.849 -19.792 1.00 97.00 92 GLU A O 1
ATOM 753 N N . PRO A 1 93 ? -11.501 -15.789 -19.431 1.00 97.25 93 PRO A N 1
ATOM 754 C CA . PRO A 1 93 ? -11.537 -14.326 -19.486 1.00 97.25 93 PRO A CA 1
ATOM 755 C C . PRO A 1 93 ? -10.708 -13.671 -18.373 1.00 97.25 93 PRO A C 1
ATOM 757 O O . PRO A 1 93 ? -10.016 -12.692 -18.638 1.00 97.25 93 PRO A O 1
ATOM 760 N N . ILE A 1 94 ? -10.703 -14.236 -17.160 1.00 97.12 94 ILE A N 1
ATOM 761 C CA . ILE A 1 94 ? -9.889 -13.730 -16.040 1.00 97.12 94 ILE A CA 1
ATOM 762 C C . ILE A 1 94 ? -8.400 -13.863 -16.362 1.00 97.12 94 ILE A C 1
ATOM 764 O O . ILE A 1 94 ? -7.612 -12.954 -16.097 1.00 97.12 94 ILE A O 1
ATOM 768 N N . ARG A 1 95 ? -8.002 -14.986 -16.967 1.00 96.00 95 ARG A N 1
ATOM 769 C CA . ARG A 1 95 ? -6.619 -15.219 -17.390 1.00 96.00 95 ARG A CA 1
ATOM 770 C C . ARG A 1 95 ? -6.178 -14.241 -18.480 1.00 96.00 95 ARG A C 1
ATOM 772 O O . ARG A 1 95 ? -5.060 -13.730 -18.413 1.00 96.00 95 ARG A O 1
ATOM 779 N N . ALA A 1 96 ? -7.035 -13.980 -19.467 1.00 97.00 96 ALA A N 1
ATOM 780 C CA . ALA A 1 96 ? -6.761 -12.998 -20.513 1.00 97.00 96 ALA A CA 1
ATOM 781 C C . ALA A 1 96 ? -6.611 -11.585 -19.926 1.00 97.00 96 ALA A C 1
ATOM 783 O O . ALA A 1 96 ? -5.648 -10.886 -20.234 1.00 97.00 96 ALA A O 1
ATOM 784 N N . GLU A 1 97 ? -7.506 -11.203 -19.014 1.00 97.00 97 GLU A N 1
ATOM 785 C CA . GLU A 1 97 ? -7.473 -9.907 -18.337 1.00 97.00 97 GLU A CA 1
ATOM 786 C C . GLU A 1 97 ? -6.218 -9.732 -17.465 1.00 97.00 97 GLU A C 1
ATOM 788 O O . GLU A 1 97 ? -5.601 -8.667 -17.483 1.00 97.00 97 GLU A O 1
ATOM 793 N N . LEU A 1 98 ? -5.778 -10.783 -16.760 1.00 95.44 98 LEU A N 1
ATOM 794 C CA . LEU A 1 98 ? -4.505 -10.776 -16.027 1.00 95.44 98 LEU A CA 1
ATOM 795 C C . LEU A 1 98 ? -3.319 -10.487 -16.951 1.00 95.44 98 LEU A C 1
ATOM 797 O O . LEU A 1 98 ? -2.488 -9.640 -16.625 1.00 95.44 98 LEU A O 1
ATOM 801 N N . ALA A 1 99 ? -3.257 -11.143 -18.112 1.00 96.12 99 ALA A N 1
ATOM 802 C CA . ALA A 1 99 ? -2.184 -10.920 -19.078 1.00 96.12 99 ALA A CA 1
ATOM 803 C C . ALA A 1 99 ? -2.189 -9.481 -19.632 1.00 96.12 99 ALA A C 1
ATOM 805 O O . ALA A 1 99 ? -1.126 -8.878 -19.802 1.00 96.12 99 ALA A O 1
ATOM 806 N N . GLU A 1 100 ? -3.371 -8.904 -19.876 1.00 96.75 100 GLU A N 1
ATOM 807 C CA . GLU A 1 100 ? -3.505 -7.499 -20.284 1.00 96.75 100 GLU A CA 1
ATOM 808 C C . GLU A 1 100 ? -3.011 -6.539 -19.194 1.00 96.75 100 GLU A C 1
ATOM 810 O O . GLU A 1 100 ? -2.214 -5.637 -19.476 1.00 96.75 100 GLU A O 1
ATOM 815 N N . VAL A 1 101 ? -3.427 -6.761 -17.942 1.00 95.94 101 VAL A N 1
ATOM 816 C CA . VAL A 1 101 ? -3.012 -5.962 -16.779 1.00 95.94 101 VAL A CA 1
ATOM 817 C C . VAL A 1 101 ? -1.495 -6.032 -16.573 1.00 95.94 101 VAL A C 1
ATOM 819 O O . VAL A 1 101 ? -0.853 -4.997 -16.381 1.00 95.94 101 VAL A O 1
ATOM 822 N N . GLU A 1 102 ? -0.892 -7.219 -16.666 1.00 92.75 102 GLU A N 1
ATOM 823 C CA . GLU A 1 102 ? 0.562 -7.405 -16.550 1.00 92.75 102 GLU A CA 1
ATOM 824 C C . GLU A 1 102 ? 1.339 -6.728 -17.686 1.00 92.75 102 GLU A C 1
ATOM 826 O O . GLU A 1 102 ? 2.404 -6.134 -17.456 1.00 92.75 102 GLU A O 1
ATOM 831 N N . GLY A 1 103 ? 0.798 -6.774 -18.907 1.00 93.94 103 GLY A N 1
ATOM 832 C CA . GLY A 1 103 ? 1.359 -6.086 -20.066 1.00 93.94 103 GLY A CA 1
ATOM 833 C C . GLY A 1 103 ? 1.343 -4.565 -19.901 1.00 93.94 103 GLY A C 1
ATOM 834 O O . GLY A 1 103 ? 2.367 -3.904 -20.116 1.00 93.94 103 GLY A O 1
ATOM 835 N N . GLU A 1 104 ? 0.212 -4.000 -19.466 1.00 92.56 104 GLU A N 1
ATOM 836 C CA . GLU A 1 104 ? 0.088 -2.564 -19.199 1.00 92.56 104 GLU A CA 1
ATOM 837 C C . GLU A 1 104 ? 1.023 -2.128 -18.062 1.00 92.56 104 GLU A C 1
ATOM 839 O O . GLU A 1 104 ? 1.782 -1.165 -18.221 1.00 92.56 104 GLU A O 1
ATOM 844 N N . TYR A 1 105 ? 1.040 -2.879 -16.956 1.00 89.94 105 TYR A N 1
ATOM 845 C CA . TYR A 1 105 ? 1.902 -2.625 -15.801 1.00 89.94 105 TYR A CA 1
ATOM 846 C C . TYR A 1 105 ? 3.384 -2.582 -16.199 1.00 89.94 105 TYR A C 1
ATOM 848 O O . TYR A 1 105 ? 4.102 -1.625 -15.892 1.00 89.94 105 TYR A O 1
ATOM 856 N N . SER A 1 106 ? 3.838 -3.583 -16.957 1.00 87.50 106 SER A N 1
ATOM 857 C CA . SER A 1 106 ? 5.225 -3.674 -17.435 1.00 87.50 106 SER A CA 1
ATOM 858 C C . SER A 1 106 ? 5.588 -2.521 -18.373 1.00 87.50 106 SER A C 1
ATOM 860 O O . SER A 1 106 ? 6.672 -1.940 -18.270 1.00 87.50 106 SER A O 1
ATOM 862 N N . SER A 1 107 ? 4.671 -2.143 -19.267 1.00 88.62 107 SER A N 1
ATOM 863 C CA . SER A 1 107 ? 4.851 -1.001 -20.169 1.00 88.62 107 SER A CA 1
ATOM 864 C C . SER A 1 107 ? 4.995 0.320 -19.404 1.00 88.62 107 SER A C 1
ATOM 866 O O . SER A 1 107 ? 5.897 1.111 -19.700 1.00 88.62 107 SER A O 1
ATOM 868 N N . LEU A 1 108 ? 4.148 0.551 -18.395 1.00 85.69 108 LEU A N 1
ATOM 869 C CA . LEU A 1 108 ? 4.195 1.753 -17.559 1.00 85.69 108 LEU A CA 1
ATOM 870 C C . LEU A 1 108 ? 5.472 1.820 -16.716 1.00 85.69 108 LEU A C 1
ATOM 872 O O . LEU A 1 108 ? 6.069 2.892 -16.605 1.00 85.69 108 LEU A O 1
ATOM 876 N N . LYS A 1 109 ? 5.924 0.680 -16.181 1.00 82.69 109 LYS A N 1
ATOM 877 C CA . LYS A 1 109 ? 7.146 0.583 -15.374 1.00 82.69 109 LYS A CA 1
ATOM 878 C C . LYS A 1 109 ? 8.417 0.846 -16.187 1.00 82.69 109 LYS A C 1
ATOM 880 O O . LYS A 1 109 ? 9.309 1.547 -15.719 1.00 82.69 109 LYS A O 1
ATOM 885 N N . ASN A 1 110 ? 8.488 0.329 -17.414 1.00 82.00 110 ASN A N 1
ATOM 886 C CA . ASN A 1 110 ? 9.681 0.447 -18.261 1.00 82.00 110 ASN A CA 1
ATOM 887 C C . ASN A 1 110 ? 9.802 1.798 -18.976 1.00 82.00 110 ASN A C 1
ATOM 889 O O . ASN A 1 110 ? 10.872 2.145 -19.472 1.00 82.00 110 ASN A O 1
ATOM 893 N N . LYS A 1 111 ? 8.715 2.567 -19.055 1.00 80.25 111 LYS A N 1
ATOM 894 C CA . LYS A 1 111 ? 8.708 3.904 -19.652 1.00 80.25 111 LYS A CA 1
ATOM 895 C C . LYS A 1 111 ? 8.209 4.897 -18.610 1.00 80.25 111 LYS A C 1
ATOM 897 O O . LYS A 1 111 ? 7.057 5.321 -18.720 1.00 80.25 111 LYS A O 1
ATOM 902 N N . PRO A 1 112 ? 9.021 5.276 -17.605 1.00 74.38 112 PRO A N 1
ATOM 903 C CA . PRO A 1 112 ? 8.601 6.275 -16.631 1.00 74.38 112 PRO A CA 1
ATOM 904 C C . PRO A 1 112 ? 8.265 7.598 -17.334 1.00 74.38 112 PRO A C 1
ATOM 906 O O . PRO A 1 112 ? 8.803 7.935 -18.390 1.00 74.38 112 PRO A O 1
ATOM 909 N N . GLY A 1 113 ? 7.274 8.319 -16.813 1.00 75.81 113 GLY A N 1
ATOM 910 C CA . GLY A 1 113 ? 6.922 9.637 -17.343 1.00 75.81 113 GLY A CA 1
ATOM 911 C C . GLY A 1 113 ? 7.945 10.678 -16.915 1.00 75.81 113 GLY A C 1
ATOM 912 O O . GLY A 1 113 ? 8.569 10.507 -15.874 1.00 75.81 113 GLY A O 1
ATOM 913 N N . LYS A 1 114 ? 8.062 11.775 -17.677 1.00 83.56 114 LYS A N 1
ATOM 914 C CA . LYS A 1 114 ? 8.769 12.981 -17.220 1.00 83.56 114 LYS A CA 1
ATOM 915 C C . LYS A 1 114 ? 8.138 13.437 -15.907 1.00 83.56 114 LYS A C 1
ATOM 917 O O . LYS A 1 114 ? 6.923 13.664 -15.866 1.00 83.56 114 LYS A O 1
ATOM 922 N N . VAL A 1 115 ? 8.944 13.522 -14.852 1.00 86.38 115 VAL A N 1
ATOM 923 C CA . VAL A 1 115 ? 8.491 13.999 -13.543 1.00 86.38 115 VAL A CA 1
ATOM 924 C C . VAL A 1 115 ? 8.735 15.494 -13.491 1.00 86.38 115 VAL A C 1
ATOM 926 O O . VAL A 1 115 ? 9.818 15.971 -13.812 1.00 86.38 115 VAL A O 1
ATOM 929 N N . THR A 1 116 ? 7.727 16.262 -13.091 1.00 87.50 116 THR A N 1
ATOM 930 C CA . THR A 1 116 ? 7.883 17.710 -12.933 1.00 87.50 116 THR A CA 1
ATOM 931 C C . THR A 1 116 ? 8.009 18.093 -11.462 1.00 87.50 116 THR A C 1
ATOM 933 O O . THR A 1 116 ? 7.516 17.404 -10.567 1.00 87.50 116 THR A O 1
ATOM 936 N N . LEU A 1 117 ? 8.587 19.267 -11.191 1.00 83.94 117 LEU A N 1
ATOM 937 C CA . LEU A 1 117 ? 8.588 19.852 -9.844 1.00 83.94 117 LEU A CA 1
ATOM 938 C C . LEU A 1 117 ? 7.170 20.033 -9.275 1.00 83.94 117 LEU A C 1
ATOM 940 O O . LEU A 1 117 ? 6.981 19.990 -8.061 1.00 83.94 117 LEU A O 1
ATOM 944 N N . ALA A 1 118 ? 6.169 20.239 -10.136 1.00 84.75 118 ALA A N 1
ATOM 945 C CA . ALA A 1 118 ? 4.776 20.338 -9.715 1.00 84.75 118 ALA A CA 1
ATOM 946 C C . ALA A 1 118 ? 4.243 18.999 -9.180 1.00 84.75 118 ALA A C 1
ATOM 948 O O . ALA A 1 118 ? 3.515 19.000 -8.190 1.00 84.75 118 ALA A O 1
ATOM 949 N N . ASP A 1 119 ? 4.635 17.873 -9.783 1.00 84.62 119 ASP A N 1
ATOM 950 C CA . ASP A 1 119 ? 4.257 16.536 -9.309 1.00 84.62 119 ASP A CA 1
ATOM 951 C C . ASP A 1 119 ? 4.874 16.250 -7.931 1.00 84.62 119 ASP A C 1
ATOM 953 O O . ASP A 1 119 ? 4.171 15.828 -7.014 1.00 84.62 119 ASP A O 1
ATOM 957 N N . LEU A 1 120 ? 6.157 16.587 -7.742 1.00 84.62 120 LEU A N 1
ATOM 958 C CA . LEU A 1 120 ? 6.836 16.459 -6.445 1.00 84.62 120 LEU A CA 1
ATOM 959 C C . LEU A 1 120 ? 6.186 17.317 -5.353 1.00 84.62 120 LEU A C 1
ATOM 961 O O . LEU A 1 120 ? 6.020 16.859 -4.222 1.00 84.62 120 LEU A O 1
ATOM 965 N N . ARG A 1 121 ? 5.792 18.556 -5.678 1.00 85.25 121 ARG A N 1
ATOM 966 C CA . ARG A 1 121 ? 5.076 19.430 -4.734 1.00 85.25 121 ARG A CA 1
ATOM 967 C C . ARG A 1 121 ? 3.734 18.835 -4.329 1.00 85.25 121 ARG A C 1
ATOM 969 O O . ARG A 1 121 ? 3.455 18.774 -3.138 1.00 85.25 121 ARG A O 1
ATOM 976 N N . LYS A 1 122 ? 2.947 18.341 -5.288 1.00 88.00 122 LYS A N 1
ATOM 977 C CA . LYS A 1 122 ? 1.656 17.694 -5.005 1.00 88.00 122 LYS A CA 1
ATOM 978 C C . LYS A 1 122 ? 1.805 16.468 -4.105 1.00 88.00 122 LYS A C 1
ATOM 980 O O . LYS A 1 122 ? 1.062 16.343 -3.137 1.00 88.00 122 LYS A O 1
ATOM 985 N N . ALA A 1 123 ? 2.778 15.601 -4.383 1.00 87.38 123 ALA A N 1
ATOM 986 C CA . ALA A 1 123 ? 3.048 14.432 -3.546 1.00 87.38 123 ALA A CA 1
ATOM 987 C C . ALA A 1 123 ? 3.461 14.840 -2.117 1.00 87.38 123 ALA A C 1
ATOM 989 O O . ALA A 1 123 ? 2.943 14.309 -1.135 1.00 87.38 123 ALA A O 1
ATOM 990 N N . ARG A 1 124 ? 4.311 15.865 -1.980 1.00 89.81 124 ARG A N 1
ATOM 991 C CA . ARG A 1 124 ? 4.694 16.411 -0.669 1.00 89.81 124 ARG A CA 1
ATOM 992 C C . ARG A 1 124 ? 3.516 17.040 0.083 1.00 89.81 124 ARG A C 1
ATOM 994 O O . ARG A 1 124 ? 3.402 16.877 1.296 1.00 89.81 124 ARG A O 1
ATOM 1001 N N . GLU A 1 125 ? 2.636 17.748 -0.619 1.00 90.50 125 GLU A N 1
ATOM 1002 C CA . GLU A 1 125 ? 1.405 18.303 -0.049 1.00 90.50 125 GLU A CA 1
ATOM 1003 C C . GLU A 1 125 ? 0.460 17.202 0.443 1.00 90.50 125 GLU A C 1
ATOM 1005 O O . GLU A 1 125 ? -0.138 17.355 1.506 1.00 90.50 125 GLU A O 1
ATOM 1010 N N . ALA A 1 126 ? 0.345 16.084 -0.283 1.00 89.94 126 ALA A N 1
ATOM 1011 C CA . ALA A 1 126 ? -0.451 14.935 0.146 1.00 89.94 126 ALA A CA 1
ATOM 1012 C C . ALA A 1 126 ? 0.068 14.345 1.471 1.00 89.94 126 ALA A C 1
ATOM 1014 O O . ALA A 1 126 ? -0.706 14.216 2.419 1.00 89.94 126 ALA A O 1
ATOM 1015 N N . ILE A 1 127 ? 1.382 14.106 1.586 1.00 90.50 127 ILE A N 1
ATOM 1016 C CA . ILE A 1 127 ? 2.021 13.640 2.835 1.00 90.50 127 ILE A CA 1
ATOM 1017 C C . ILE A 1 127 ? 1.757 14.619 3.989 1.00 90.50 127 ILE A C 1
ATOM 1019 O O . ILE A 1 127 ? 1.443 14.214 5.114 1.00 90.50 127 ILE A O 1
ATOM 1023 N N . SER A 1 128 ? 1.861 15.925 3.716 1.00 94.38 128 SER A N 1
ATOM 1024 C CA . SER A 1 128 ? 1.611 16.963 4.718 1.00 94.38 128 SER A CA 1
ATOM 1025 C C . SER A 1 128 ? 0.159 16.966 5.197 1.00 94.38 128 SER A C 1
ATOM 1027 O O . SER A 1 128 ? -0.066 17.090 6.399 1.00 94.38 128 SER A O 1
ATOM 1029 N N . LYS A 1 129 ? -0.819 16.799 4.296 1.00 96.06 129 LYS A N 1
ATOM 1030 C CA . LYS A 1 129 ? -2.244 16.718 4.656 1.00 96.06 129 LYS A CA 1
ATOM 1031 C C . LYS A 1 129 ? -2.527 15.525 5.563 1.00 96.06 129 LYS A C 1
ATOM 1033 O O . LYS A 1 129 ? -3.117 15.723 6.621 1.00 96.06 129 LYS A O 1
ATOM 1038 N N . VAL A 1 130 ? -2.045 14.334 5.199 1.00 95.69 130 VAL A N 1
ATOM 1039 C CA . VAL A 1 130 ? -2.213 13.120 6.020 1.00 95.69 130 VAL A CA 1
ATOM 1040 C C . VAL A 1 130 ? -1.589 13.313 7.404 1.00 95.69 130 VAL A C 1
ATOM 1042 O O . VAL A 1 130 ? -2.231 13.041 8.412 1.00 95.69 130 VAL A O 1
ATOM 1045 N N . SER A 1 131 ? -0.387 13.891 7.476 1.00 95.75 131 SER A N 1
ATOM 1046 C CA . SER A 1 131 ? 0.280 14.163 8.760 1.00 95.75 131 SER A CA 1
ATOM 1047 C C . SER A 1 131 ? -0.502 15.145 9.647 1.00 95.75 131 SER A C 1
ATOM 1049 O O . SER A 1 131 ? -0.562 14.969 10.861 1.00 95.75 131 SER A O 1
ATOM 1051 N N . ILE A 1 132 ? -1.130 16.170 9.057 1.00 97.44 132 ILE A N 1
ATOM 1052 C CA . ILE A 1 132 ? -1.997 17.106 9.794 1.00 97.44 132 ILE A CA 1
ATOM 1053 C C . ILE A 1 132 ? -3.257 16.396 10.303 1.00 97.44 132 ILE A C 1
ATOM 1055 O O . ILE A 1 132 ? -3.701 16.665 11.420 1.00 97.44 132 ILE A O 1
ATOM 1059 N N . GLU A 1 133 ? -3.855 15.513 9.501 1.00 97.69 133 GLU A N 1
ATOM 1060 C CA . GLU A 1 133 ? -5.023 14.733 9.918 1.00 97.69 133 GLU A CA 1
ATOM 1061 C C . GLU A 1 133 ? -4.700 13.764 11.057 1.00 97.69 133 GLU A C 1
ATOM 1063 O O . GLU A 1 133 ? -5.466 13.711 12.019 1.00 97.69 133 GLU A O 1
ATOM 1068 N N . MET A 1 134 ? -3.553 13.078 11.000 1.00 97.44 134 MET A N 1
ATOM 1069 C CA . MET A 1 134 ? -3.066 12.230 12.095 1.00 97.44 134 MET A CA 1
ATOM 1070 C C . MET A 1 134 ? -2.953 13.024 13.399 1.00 97.44 134 MET A C 1
ATOM 1072 O O . MET A 1 134 ? -3.594 12.661 14.380 1.00 97.44 134 MET A O 1
ATOM 1076 N N . ALA A 1 135 ? -2.266 14.172 13.381 1.00 97.81 135 ALA A N 1
ATOM 1077 C CA . ALA A 1 135 ? -2.103 15.015 14.570 1.00 97.81 135 ALA A CA 1
ATOM 1078 C C . ALA A 1 135 ? -3.446 15.499 15.155 1.00 97.81 135 ALA A C 1
ATOM 1080 O O . ALA A 1 135 ? -3.601 15.646 16.368 1.00 97.81 135 ALA A O 1
ATOM 1081 N N . ARG A 1 136 ? -4.452 15.747 14.303 1.00 98.06 136 ARG A N 1
ATOM 1082 C CA . ARG A 1 136 ? -5.806 16.104 14.762 1.00 98.06 136 ARG A CA 1
ATOM 1083 C C . ARG A 1 136 ? -6.504 14.938 15.457 1.00 98.06 136 ARG A C 1
ATOM 1085 O O . ARG A 1 136 ? -7.200 15.167 16.442 1.00 98.06 136 ARG A O 1
ATOM 1092 N N . ILE A 1 137 ? -6.354 13.721 14.938 1.00 97.19 137 ILE A N 1
ATOM 1093 C CA . ILE A 1 137 ? -6.980 12.523 15.510 1.00 97.19 137 ILE A CA 1
ATOM 1094 C C . ILE A 1 137 ? -6.269 12.095 16.790 1.00 97.19 137 ILE A C 1
ATOM 1096 O O . ILE A 1 137 ? -6.951 11.737 17.741 1.00 97.19 137 ILE A O 1
ATOM 1100 N N . GLU A 1 138 ? -4.941 12.194 16.851 1.00 97.44 138 GLU A N 1
ATOM 1101 C CA . GLU A 1 138 ? -4.167 11.975 18.080 1.00 97.44 138 GLU A CA 1
ATOM 1102 C C . GLU A 1 138 ? -4.675 12.886 19.196 1.00 97.44 138 GLU A C 1
ATOM 1104 O O . GLU A 1 138 ? -5.095 12.399 20.244 1.00 97.44 138 GLU A O 1
ATOM 1109 N N . LYS A 1 139 ? -4.789 14.192 18.923 1.00 97.88 139 LYS A N 1
ATOM 1110 C CA . LYS A 1 139 ? -5.349 15.146 19.886 1.00 97.88 139 LYS A CA 1
ATOM 1111 C C . LYS A 1 139 ? -6.783 14.786 20.302 1.00 97.88 139 LYS A C 1
ATOM 1113 O O . LYS A 1 139 ? -7.111 14.821 21.483 1.00 97.88 139 LYS A O 1
ATOM 1118 N N . ALA A 1 140 ? -7.645 14.421 19.351 1.00 96.81 140 ALA A N 1
ATOM 1119 C CA . ALA A 1 140 ? -9.015 14.003 19.659 1.00 96.81 140 ALA A CA 1
ATOM 1120 C C . ALA A 1 140 ? -9.065 12.703 20.487 1.00 96.81 140 ALA A C 1
ATOM 1122 O O . ALA A 1 140 ? -9.947 12.538 21.330 1.00 96.81 140 ALA A O 1
ATOM 1123 N N . SER A 1 141 ? -8.116 11.791 20.270 1.00 94.81 141 SER A N 1
ATOM 1124 C CA . SER A 1 141 ? -7.970 10.548 21.025 1.00 94.81 141 SER A CA 1
ATOM 1125 C C . SER A 1 141 ? -7.515 10.812 22.459 1.00 94.81 141 SER A C 1
ATOM 1127 O O . SER A 1 141 ? -8.073 10.232 23.388 1.00 94.81 141 SER A O 1
ATOM 1129 N N . GLU A 1 142 ? -6.565 11.726 22.663 1.00 95.06 142 GLU A N 1
ATOM 1130 C CA . GLU A 1 142 ? -6.145 12.185 23.996 1.00 95.06 142 GLU A CA 1
ATOM 1131 C C . GLU A 1 142 ? -7.304 12.858 24.755 1.00 95.06 142 GLU A C 1
ATOM 1133 O O . GLU A 1 142 ? -7.546 12.581 25.934 1.00 95.06 142 GLU A O 1
ATOM 1138 N N . GLU A 1 143 ? -8.085 13.696 24.065 1.00 95.50 143 GLU A N 1
ATOM 1139 C CA . GLU A 1 143 ? -9.286 14.329 24.623 1.00 95.50 143 GLU A CA 1
ATOM 1140 C C . GLU A 1 143 ? -10.371 13.308 25.010 1.00 95.50 143 GLU A C 1
ATOM 1142 O O . GLU A 1 143 ? -11.099 13.537 25.973 1.00 95.50 143 GLU A O 1
ATOM 1147 N N . VAL A 1 144 ? -10.495 12.178 24.305 1.00 94.06 144 VAL A N 1
ATOM 1148 C CA . VAL A 1 144 ? -11.411 11.092 24.703 1.00 94.06 144 VAL A CA 1
ATOM 1149 C C . VAL A 1 144 ? -10.841 10.272 25.855 1.00 94.06 144 VAL A C 1
ATOM 1151 O O . VAL A 1 144 ? -11.578 9.974 26.792 1.00 94.06 144 VAL A O 1
ATOM 1154 N N . GLY A 1 145 ? -9.543 9.961 25.839 1.00 90.25 145 GLY A N 1
ATOM 1155 C CA . GLY A 1 145 ? -8.885 9.225 26.920 1.00 90.25 145 GLY A CA 1
ATOM 1156 C C . GLY A 1 145 ? -8.982 9.947 28.266 1.00 90.25 145 GLY A C 1
ATOM 1157 O O . GLY A 1 145 ? -9.276 9.323 29.281 1.00 90.25 145 GLY A O 1
ATOM 1158 N N . SER A 1 146 ? -8.840 11.276 28.266 1.00 91.00 146 SER A N 1
ATOM 1159 C CA . SER A 1 146 ? -9.009 12.107 29.470 1.00 91.00 146 SER A CA 1
ATOM 1160 C C . SER A 1 146 ? -10.450 12.187 29.995 1.00 91.00 146 SER A C 1
ATOM 1162 O O . SER A 1 146 ? -10.648 12.566 31.147 1.00 91.00 146 SER A O 1
ATOM 1164 N N . ARG A 1 147 ? -11.458 11.819 29.190 1.00 88.44 147 ARG A N 1
ATOM 1165 C CA . ARG A 1 147 ? -12.871 11.774 29.609 1.00 88.44 147 ARG A CA 1
ATOM 1166 C C . ARG A 1 147 ? -13.275 10.456 30.255 1.00 88.44 147 ARG A C 1
ATOM 1168 O O . ARG A 1 147 ? -14.387 10.389 30.762 1.00 88.44 147 ARG A O 1
ATOM 1175 N N . ILE A 1 148 ? -12.432 9.423 30.217 1.00 87.19 148 ILE A N 1
ATOM 1176 C CA . ILE A 1 148 ? -12.739 8.126 30.829 1.00 87.19 148 ILE A CA 1
ATOM 1177 C C . ILE A 1 148 ? -12.663 8.298 32.357 1.00 87.19 148 ILE A C 1
ATOM 1179 O O . ILE A 1 148 ? -11.561 8.472 32.888 1.00 87.19 148 ILE A O 1
ATOM 1183 N N . PRO A 1 149 ? -13.793 8.241 33.087 1.00 85.44 149 PRO A N 1
ATOM 1184 C CA . PRO A 1 149 ? -13.849 8.555 34.513 1.00 85.44 149 PRO A CA 1
ATOM 1185 C C . PRO A 1 149 ? -13.421 7.339 35.353 1.00 85.44 149 PRO A C 1
ATOM 1187 O O . PRO A 1 149 ? -14.164 6.846 36.196 1.00 85.44 149 PRO A O 1
ATOM 1190 N N . SER A 1 150 ? -12.224 6.806 35.089 1.00 88.56 150 SER A N 1
ATOM 1191 C CA . SER A 1 150 ? -11.729 5.557 35.695 1.00 88.56 150 SER A CA 1
ATOM 1192 C C . SER A 1 150 ? -11.691 5.616 37.225 1.00 88.56 150 SER A C 1
ATOM 1194 O O . SER A 1 150 ? -12.187 4.704 37.883 1.00 88.56 150 SER A O 1
ATOM 1196 N N . ALA A 1 151 ? -11.191 6.720 37.786 1.00 90.88 151 ALA A N 1
ATOM 1197 C CA . ALA A 1 151 ? -11.155 6.940 39.230 1.00 90.88 151 ALA A CA 1
ATOM 1198 C C . ALA A 1 151 ? -12.562 7.075 39.842 1.00 90.88 151 ALA A C 1
ATOM 1200 O O . ALA A 1 151 ? -12.812 6.555 40.927 1.00 90.88 151 ALA A O 1
ATOM 1201 N N . ASP A 1 152 ? -13.499 7.734 39.155 1.00 92.56 152 ASP A N 1
ATOM 1202 C CA . ASP A 1 152 ? -14.864 7.913 39.664 1.00 92.56 152 ASP A CA 1
ATOM 1203 C C . ASP A 1 152 ? -15.651 6.596 39.647 1.00 92.56 152 ASP A C 1
ATOM 1205 O O . ASP A 1 152 ? -16.405 6.319 40.579 1.00 92.56 152 ASP A O 1
ATOM 1209 N N . ILE A 1 153 ? -15.435 5.751 38.630 1.00 92.31 153 ILE A N 1
ATOM 1210 C CA . ILE A 1 153 ? -16.006 4.398 38.564 1.00 92.31 153 ILE A CA 1
ATOM 1211 C C . ILE A 1 153 ? -15.502 3.548 39.734 1.00 92.31 153 ILE A C 1
ATOM 1213 O O . ILE A 1 153 ? -16.302 2.878 40.385 1.00 92.31 153 ILE A O 1
ATOM 1217 N N . GLU A 1 154 ? -14.199 3.575 40.023 1.00 94.50 154 GLU A N 1
ATOM 1218 C CA . GLU A 1 154 ? -13.617 2.827 41.145 1.00 94.50 154 GLU A CA 1
ATOM 1219 C C . GLU A 1 154 ? -14.146 3.334 42.497 1.00 94.50 154 GLU A C 1
ATOM 1221 O O . GLU A 1 154 ? -14.591 2.544 43.331 1.00 94.50 154 GLU A O 1
ATOM 1226 N N . ASN A 1 155 ? -14.215 4.656 42.678 1.00 95.62 155 ASN A N 1
ATOM 1227 C CA . ASN A 1 155 ? -14.789 5.268 43.877 1.00 95.62 155 ASN A CA 1
ATOM 1228 C C . ASN A 1 155 ? -16.265 4.887 44.081 1.00 95.62 155 ASN A C 1
ATOM 1230 O O . ASN A 1 155 ? -16.663 4.564 45.201 1.00 95.62 155 ASN A O 1
ATOM 1234 N N . LEU A 1 156 ? -17.080 4.887 43.021 1.00 94.94 156 LEU A N 1
ATOM 1235 C CA . LEU A 1 156 ? -18.487 4.488 43.107 1.00 94.94 156 LEU A CA 1
ATOM 1236 C C . LEU A 1 156 ? -18.665 2.996 43.369 1.00 94.94 156 LEU A C 1
ATOM 1238 O O . LEU A 1 156 ? -19.596 2.634 44.083 1.00 94.94 156 LEU A O 1
ATOM 1242 N N . LYS A 1 157 ? -17.786 2.132 42.843 1.00 95.44 157 LYS A N 1
ATOM 1243 C CA . LYS A 1 157 ? -17.788 0.698 43.182 1.00 95.44 157 LYS A CA 1
ATOM 1244 C C . LYS A 1 157 ? -17.564 0.492 44.676 1.00 95.44 157 LYS A C 1
ATOM 1246 O O . LYS A 1 157 ? -18.357 -0.205 45.301 1.00 95.44 157 LYS A O 1
ATOM 1251 N N . ASN A 1 158 ? -16.586 1.186 45.255 1.00 96.81 158 ASN A N 1
ATOM 1252 C CA . ASN A 1 158 ? -16.322 1.129 46.695 1.00 96.81 158 ASN A CA 1
ATOM 1253 C C . ASN A 1 158 ? -17.520 1.645 47.516 1.00 96.81 158 ASN A C 1
ATOM 1255 O O . ASN A 1 158 ? -17.974 0.975 48.439 1.00 96.81 158 ASN A O 1
ATOM 1259 N N . GLN A 1 159 ? -18.106 2.790 47.138 1.00 96.44 159 GLN A N 1
ATOM 1260 C CA . GLN A 1 159 ? -19.304 3.325 47.808 1.00 96.44 159 GLN A CA 1
ATOM 1261 C C . GLN A 1 159 ? -20.519 2.396 47.687 1.00 96.44 159 GLN A C 1
ATOM 1263 O O . GLN A 1 159 ? -21.345 2.322 48.598 1.00 96.44 159 GLN A O 1
ATOM 1268 N N . LEU A 1 160 ? -20.658 1.702 46.555 1.00 95.44 160 LEU A N 1
ATOM 1269 C CA . LEU A 1 160 ? -21.724 0.736 46.322 1.00 95.44 160 LEU A CA 1
ATOM 1270 C C . LEU A 1 160 ? -21.564 -0.497 47.223 1.00 95.44 160 LEU A C 1
ATOM 1272 O O . LEU A 1 160 ? -22.562 -0.979 47.760 1.00 95.44 160 LEU A O 1
ATOM 1276 N N . GLU A 1 161 ? -20.334 -0.982 47.412 1.00 97.12 161 GLU A N 1
ATOM 1277 C CA . GLU A 1 161 ? -20.016 -2.071 48.344 1.00 97.12 161 GLU A CA 1
ATOM 1278 C C . GLU A 1 161 ? -20.305 -1.676 49.800 1.00 97.12 161 GLU A C 1
ATOM 1280 O O . GLU A 1 161 ? -20.978 -2.423 50.514 1.00 97.12 161 GLU A O 1
ATOM 1285 N N . GLU A 1 162 ? -19.893 -0.475 50.221 1.00 97.06 162 GLU A N 1
ATOM 1286 C CA . GLU A 1 162 ? -20.206 0.066 51.552 1.00 97.06 162 GLU A CA 1
ATOM 1287 C C . GLU A 1 162 ? -21.723 0.185 51.772 1.00 97.06 162 GLU A C 1
ATOM 1289 O O . GLU A 1 162 ? -22.253 -0.291 52.778 1.00 97.06 162 GLU A O 1
ATOM 1294 N N . ALA A 1 163 ? -22.452 0.752 50.804 1.00 96.06 163 ALA A N 1
ATOM 1295 C CA . ALA A 1 163 ? -23.905 0.897 50.884 1.00 96.06 163 ALA A CA 1
ATOM 1296 C C . ALA A 1 163 ? -24.644 -0.455 50.884 1.00 96.06 163 ALA A C 1
ATOM 1298 O O . ALA A 1 163 ? -25.702 -0.577 51.508 1.00 96.06 163 ALA A O 1
ATOM 1299 N N . ALA A 1 164 ? -24.109 -1.474 50.200 1.00 96.62 164 ALA A N 1
ATOM 1300 C CA . ALA A 1 164 ? -24.648 -2.833 50.245 1.00 96.62 164 ALA A CA 1
ATOM 1301 C C . ALA A 1 164 ? -24.507 -3.434 51.649 1.00 96.62 164 ALA A C 1
ATOM 1303 O O . ALA A 1 164 ? -25.487 -3.941 52.196 1.00 96.62 164 ALA A O 1
ATOM 1304 N N . ALA A 1 165 ? -23.321 -3.305 52.253 1.00 97.06 165 ALA A N 1
ATOM 1305 C CA . ALA A 1 165 ? -23.060 -3.777 53.608 1.00 97.06 165 ALA A CA 1
ATOM 1306 C C . ALA A 1 165 ? -23.944 -3.063 54.648 1.00 97.06 165 ALA A C 1
ATOM 1308 O O . ALA A 1 165 ? -24.540 -3.724 55.499 1.00 97.06 165 ALA A O 1
ATOM 1309 N N . GLU A 1 166 ? -24.098 -1.734 54.554 1.00 95.94 166 GLU A N 1
ATOM 1310 C CA . GLU A 1 166 ? -25.003 -0.955 55.419 1.00 95.94 166 GLU A CA 1
ATOM 1311 C C . GLU A 1 166 ? -26.455 -1.443 55.320 1.00 95.94 166 GLU A C 1
ATOM 1313 O O . GLU A 1 166 ? -27.125 -1.639 56.338 1.00 95.94 166 GLU A O 1
ATOM 1318 N N . ARG A 1 167 ? -26.952 -1.663 54.096 1.00 96.06 167 ARG A N 1
ATOM 1319 C CA . ARG A 1 167 ? -28.315 -2.155 53.861 1.00 96.06 167 ARG A CA 1
ATOM 1320 C C . ARG A 1 167 ? -28.523 -3.542 54.467 1.00 96.06 167 ARG A C 1
ATOM 1322 O O . ARG A 1 167 ? -29.561 -3.775 55.081 1.00 96.06 167 ARG A O 1
ATOM 1329 N N . ASP A 1 168 ? -27.563 -4.445 54.290 1.00 97.25 168 ASP A N 1
ATOM 1330 C CA . ASP A 1 168 ? -27.664 -5.823 54.776 1.00 97.25 168 ASP A CA 1
ATOM 1331 C C . ASP A 1 168 ? -27.614 -5.887 56.313 1.00 97.25 168 ASP A C 1
ATOM 1333 O O . ASP A 1 168 ? -28.384 -6.629 56.925 1.00 97.25 168 ASP A O 1
ATOM 1337 N N . LEU A 1 169 ? -26.796 -5.040 56.952 1.00 96.56 169 LEU A N 1
ATOM 1338 C CA . LEU A 1 169 ? -26.797 -4.872 58.410 1.00 96.56 169 LEU A CA 1
ATOM 1339 C C . LEU A 1 169 ? -28.136 -4.326 58.927 1.00 96.56 169 LEU A C 1
ATOM 1341 O O . LEU A 1 169 ? -28.669 -4.838 59.913 1.00 96.56 169 LEU A O 1
ATOM 1345 N N . LEU A 1 170 ? -28.706 -3.315 58.261 1.00 94.69 170 LEU A N 1
ATOM 1346 C CA . LEU A 1 170 ? -30.016 -2.766 58.626 1.00 94.69 170 LEU A CA 1
ATOM 1347 C C . LEU A 1 170 ? -31.147 -3.782 58.426 1.00 94.69 170 LEU A C 1
ATOM 1349 O O . LEU A 1 170 ? -32.064 -3.819 59.240 1.00 94.69 170 LEU A O 1
ATOM 1353 N N . ALA A 1 171 ? -31.079 -4.617 57.386 1.00 95.38 171 ALA A N 1
ATOM 1354 C CA . ALA A 1 171 ? -32.039 -5.699 57.162 1.00 95.38 171 ALA A CA 1
ATOM 1355 C C . ALA A 1 171 ? -32.015 -6.716 58.302 1.00 95.38 171 ALA A C 1
ATOM 1357 O O . ALA A 1 171 ? -33.061 -7.013 58.872 1.00 95.38 171 ALA A O 1
ATOM 1358 N N . ALA A 1 172 ? -30.820 -7.147 58.713 1.00 96.38 172 ALA A N 1
ATOM 1359 C CA . ALA A 1 172 ? -30.671 -8.025 59.867 1.00 96.38 172 ALA A CA 1
ATOM 1360 C C . ALA A 1 172 ? -31.214 -7.385 61.162 1.00 96.38 172 ALA A C 1
ATOM 1362 O O . ALA A 1 172 ? -31.882 -8.056 61.944 1.00 96.38 172 ALA A O 1
ATOM 1363 N N . ALA A 1 173 ? -30.977 -6.086 61.383 1.00 95.38 173 ALA A N 1
ATOM 1364 C CA . ALA A 1 173 ? -31.502 -5.374 62.552 1.00 95.38 173 ALA A CA 1
ATOM 1365 C C . ALA A 1 173 ? -33.039 -5.265 62.543 1.00 95.38 173 ALA A C 1
ATOM 1367 O O . ALA A 1 173 ? -33.674 -5.414 63.588 1.00 95.38 173 ALA A O 1
ATOM 1368 N N . VAL A 1 174 ? -33.648 -5.021 61.377 1.00 94.88 174 VAL A N 1
ATOM 1369 C CA . VAL A 1 174 ? -35.111 -5.011 61.207 1.00 94.88 174 VAL A CA 1
ATOM 1370 C C . VAL A 1 174 ? -35.703 -6.396 61.489 1.00 94.88 174 VAL A C 1
ATOM 1372 O O . VAL A 1 174 ? -36.672 -6.486 62.240 1.00 94.88 174 VAL A O 1
ATOM 1375 N N . ASP A 1 175 ? -35.092 -7.472 60.982 1.00 96.25 175 ASP A N 1
ATOM 1376 C CA . ASP A 1 175 ? -35.542 -8.855 61.222 1.00 96.25 175 ASP A CA 1
ATOM 1377 C C . ASP A 1 175 ? -35.488 -9.250 62.709 1.00 96.25 175 ASP A C 1
ATOM 1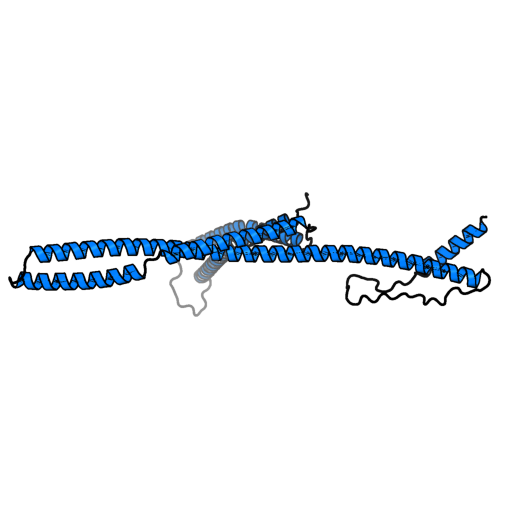379 O O . ASP A 1 175 ? -36.318 -10.026 63.188 1.00 96.25 175 ASP A O 1
ATOM 1383 N N . LEU A 1 176 ? -34.535 -8.688 63.459 1.00 96.44 176 LEU A N 1
ATOM 1384 C CA . LEU A 1 176 ? -34.415 -8.855 64.911 1.00 96.44 176 LEU A CA 1
ATOM 1385 C C . LEU A 1 176 ? -35.371 -7.953 65.714 1.00 96.44 176 LEU A C 1
ATOM 1387 O O . LEU A 1 176 ? -35.464 -8.093 66.933 1.00 96.44 176 LEU A O 1
ATOM 1391 N N . GLY A 1 177 ? -36.094 -7.040 65.056 1.00 95.62 177 GLY A N 1
ATOM 1392 C CA . GLY A 1 177 ? -36.983 -6.066 65.697 1.00 95.62 177 GLY A CA 1
ATOM 1393 C C . GLY A 1 177 ? -36.261 -4.892 66.370 1.00 95.62 177 GLY A C 1
ATOM 1394 O O . GLY A 1 177 ? -36.886 -4.131 67.107 1.00 95.62 177 GLY A O 1
ATOM 1395 N N . GLU A 1 178 ? -34.957 -4.738 66.130 1.00 94.31 178 GLU A N 1
ATOM 1396 C CA . GLU A 1 178 ? -34.113 -3.673 66.690 1.00 94.31 178 GLU A CA 1
ATOM 1397 C C . GLU A 1 178 ? -33.957 -2.479 65.725 1.00 94.31 178 GLU A C 1
ATOM 1399 O O . GLU A 1 178 ? -33.531 -1.396 66.130 1.00 94.31 178 GLU A O 1
ATOM 1404 N N . GLY A 1 179 ? -34.310 -2.662 64.447 1.00 92.56 179 GLY A N 1
ATOM 1405 C CA . GLY A 1 179 ? -34.175 -1.673 63.375 1.00 92.56 179 GLY A CA 1
ATOM 1406 C C . GLY A 1 179 ? -35.474 -0.965 62.968 1.00 92.56 179 GLY A C 1
ATOM 1407 O O . GLY A 1 179 ? -36.580 -1.365 63.319 1.00 92.56 179 GLY A O 1
ATOM 1408 N N . SER A 1 180 ? -35.326 0.099 62.172 1.00 96.12 180 SER A N 1
ATOM 1409 C CA . SER A 1 180 ? -36.424 0.877 61.582 1.00 96.12 180 SER A CA 1
ATOM 1410 C C . SER A 1 180 ? -36.562 0.586 60.085 1.00 96.12 180 SER A C 1
ATOM 1412 O O . SER A 1 180 ? -35.625 0.824 59.317 1.00 96.12 180 SER A O 1
ATOM 1414 N N . ASP A 1 181 ? -37.757 0.176 59.641 1.00 95.25 181 ASP A N 1
ATOM 1415 C CA . ASP A 1 181 ? -38.092 -0.005 58.215 1.00 95.25 181 ASP A CA 1
ATOM 1416 C C . ASP A 1 181 ? -37.802 1.247 57.374 1.00 95.25 181 ASP A C 1
ATOM 1418 O O . ASP A 1 181 ? -37.456 1.168 56.191 1.00 95.25 181 ASP A O 1
ATOM 1422 N N . ALA A 1 182 ? -37.938 2.431 57.979 1.00 95.62 182 ALA A N 1
ATOM 1423 C CA . ALA A 1 182 ? -37.677 3.690 57.298 1.00 95.62 182 ALA A CA 1
ATOM 1424 C C . ALA A 1 182 ? -36.193 3.849 56.939 1.00 95.62 182 ALA A C 1
ATOM 1426 O O . ALA A 1 182 ? -35.883 4.370 55.866 1.00 95.62 182 ALA A O 1
ATOM 1427 N N . ASP A 1 183 ? -35.282 3.393 57.801 1.00 95.75 183 ASP A N 1
ATOM 1428 C CA . ASP A 1 183 ? -33.843 3.509 57.563 1.00 95.75 183 ASP A CA 1
ATOM 1429 C C . ASP A 1 183 ? -33.355 2.447 56.574 1.00 95.75 183 ASP A C 1
ATOM 1431 O O . ASP A 1 183 ? -32.584 2.771 55.668 1.00 95.75 183 ASP A O 1
ATOM 1435 N N . LEU A 1 184 ? -33.918 1.233 56.620 1.00 94.62 184 LEU A N 1
ATOM 1436 C CA . LEU A 1 184 ? -33.716 0.224 55.575 1.00 94.62 184 LEU A CA 1
ATOM 1437 C C . LEU A 1 184 ? -34.175 0.721 54.198 1.00 94.62 184 LEU A C 1
ATOM 1439 O O . LEU A 1 184 ? -33.482 0.530 53.190 1.00 94.62 184 LEU A O 1
ATOM 1443 N N . LYS A 1 185 ? -35.328 1.400 54.138 1.00 96.69 185 LYS A N 1
ATOM 1444 C CA . LYS A 1 185 ? -35.837 1.984 52.893 1.00 96.69 185 LYS A CA 1
ATOM 1445 C C . LYS A 1 185 ? -34.901 3.070 52.358 1.00 96.69 185 LYS A C 1
ATOM 1447 O O . LYS A 1 185 ? -34.638 3.074 51.158 1.00 96.69 185 LYS A O 1
ATOM 1452 N N . LYS A 1 186 ? -34.357 3.938 53.224 1.00 96.56 186 LYS A N 1
ATOM 1453 C CA . LYS A 1 186 ? -33.364 4.963 52.841 1.00 96.56 186 LYS A CA 1
ATOM 1454 C C . LYS A 1 186 ? -32.056 4.350 52.327 1.00 96.56 186 LYS A C 1
ATOM 1456 O O . LYS A 1 186 ? -31.544 4.790 51.298 1.00 96.56 186 LYS A O 1
ATOM 1461 N N . ALA A 1 187 ? -31.530 3.330 53.008 1.00 95.69 187 ALA A N 1
ATOM 1462 C CA . ALA A 1 187 ? -30.326 2.621 52.569 1.00 95.69 187 ALA A CA 1
ATOM 1463 C C . ALA A 1 187 ? -30.548 1.947 51.205 1.00 95.69 187 ALA A C 1
ATOM 1465 O O . ALA A 1 187 ? -29.724 2.065 50.300 1.00 95.69 187 ALA A O 1
ATOM 1466 N N . SER A 1 188 ? -31.722 1.338 51.011 1.00 95.19 188 SER A N 1
ATOM 1467 C CA . SER A 1 188 ? -32.112 0.731 49.734 1.00 95.19 188 SER A CA 1
ATOM 1468 C C . SER A 1 188 ? -32.228 1.756 48.601 1.00 95.19 188 SER A C 1
ATOM 1470 O O . SER A 1 188 ? -31.789 1.474 47.486 1.00 95.19 188 SER A O 1
ATOM 1472 N N . THR A 1 189 ? -32.776 2.951 48.863 1.00 96.56 189 THR A N 1
ATOM 1473 C CA . THR A 1 189 ? -32.830 4.026 47.856 1.00 96.56 189 THR A CA 1
ATOM 1474 C C . THR A 1 189 ? -31.440 4.548 47.500 1.00 96.56 189 THR A C 1
ATOM 1476 O O . THR A 1 189 ? -31.143 4.668 46.316 1.00 96.56 189 THR A O 1
ATOM 1479 N N . LYS A 1 190 ? -30.559 4.761 48.490 1.00 96.25 190 LYS A N 1
ATOM 1480 C CA . LYS A 1 190 ? -29.172 5.204 48.258 1.00 96.25 190 LYS A CA 1
ATOM 1481 C C . LYS A 1 190 ? -28.383 4.173 47.442 1.00 96.25 190 LYS A C 1
ATOM 1483 O O . LYS A 1 190 ? -27.707 4.533 46.484 1.00 96.25 190 LYS A O 1
ATOM 1488 N N . PHE A 1 191 ? -28.517 2.886 47.770 1.00 95.06 191 PHE A N 1
ATOM 1489 C CA . PHE A 1 191 ? -27.904 1.802 46.999 1.00 95.06 191 PHE A CA 1
ATOM 1490 C C . PHE A 1 191 ? -28.402 1.780 45.544 1.00 95.06 191 PHE A C 1
ATOM 1492 O O . PHE A 1 191 ? -27.607 1.638 44.616 1.00 95.06 191 PHE A O 1
ATOM 1499 N N . ALA A 1 192 ? -29.710 1.957 45.324 1.00 96.75 192 ALA A N 1
ATOM 1500 C CA . ALA A 1 192 ? -30.276 2.019 43.978 1.00 96.75 192 ALA A CA 1
ATOM 1501 C C . ALA A 1 192 ? -29.777 3.239 43.179 1.00 96.75 192 ALA A C 1
ATOM 1503 O O . ALA A 1 192 ? -29.503 3.107 41.985 1.00 96.75 192 ALA A O 1
ATOM 1504 N N . GLU A 1 193 ? -29.621 4.399 43.825 1.00 97.12 193 GLU A N 1
ATOM 1505 C CA . GLU A 1 193 ? -29.059 5.612 43.216 1.00 97.12 193 GLU A CA 1
ATOM 1506 C C . GLU A 1 193 ? -27.591 5.427 42.816 1.00 97.12 193 GLU A C 1
ATOM 1508 O O . GLU A 1 193 ? -27.250 5.675 41.659 1.00 97.12 193 GLU A O 1
ATOM 1513 N N . LEU A 1 194 ? -26.744 4.914 43.718 1.00 96.38 194 LEU A N 1
ATOM 1514 C CA . LEU A 1 194 ? -25.333 4.622 43.423 1.00 96.38 194 LEU A CA 1
ATOM 1515 C C . LEU A 1 194 ? -25.194 3.598 42.293 1.00 96.38 194 LEU A C 1
ATOM 1517 O O . LEU A 1 194 ? -24.376 3.771 41.392 1.00 96.38 194 LEU A O 1
ATOM 1521 N N . LYS A 1 195 ? -26.041 2.560 42.283 1.00 97.06 195 LYS A N 1
ATOM 1522 C CA . LYS A 1 195 ? -26.056 1.558 41.209 1.00 97.06 195 LYS A CA 1
ATOM 1523 C C . LYS A 1 195 ? -26.388 2.181 39.857 1.00 97.06 195 LYS A C 1
ATOM 1525 O O . LYS A 1 195 ? -25.794 1.808 38.848 1.00 97.06 195 LYS A O 1
ATOM 1530 N N . LYS A 1 196 ? -27.340 3.115 39.835 1.00 97.44 196 LYS A N 1
ATOM 1531 C CA . LYS A 1 196 ? -27.720 3.832 38.619 1.00 97.44 196 LYS A CA 1
ATOM 1532 C C . LYS A 1 196 ? -26.580 4.730 38.127 1.00 97.44 196 LYS A C 1
ATOM 1534 O O . LYS A 1 196 ? -26.255 4.672 36.949 1.00 97.44 196 LYS A O 1
ATOM 1539 N N . GLN A 1 197 ? -25.948 5.492 39.022 1.00 96.25 197 GLN A N 1
ATOM 1540 C CA . GLN A 1 197 ? -24.799 6.347 38.690 1.00 96.25 197 GLN A CA 1
ATOM 1541 C C . GLN A 1 197 ? -23.613 5.538 38.159 1.00 96.25 197 GLN A C 1
ATOM 1543 O O . GLN A 1 197 ? -23.003 5.923 37.163 1.00 96.25 197 GLN A O 1
ATOM 1548 N N . LEU A 1 198 ? -23.314 4.397 38.788 1.00 94.62 198 LEU A N 1
ATOM 1549 C CA . LEU A 1 198 ? -22.264 3.496 38.326 1.00 94.62 198 LEU A CA 1
ATOM 1550 C C . LEU A 1 198 ? -22.561 2.979 36.913 1.00 94.62 198 LEU A C 1
ATOM 1552 O O . LEU A 1 198 ? -21.680 3.024 36.064 1.00 94.62 198 LEU A O 1
ATOM 1556 N N . ALA A 1 199 ? -23.798 2.547 36.645 1.00 95.69 199 ALA A N 1
ATOM 1557 C CA . ALA A 1 199 ? -24.191 2.072 35.319 1.00 95.69 199 ALA A CA 1
ATOM 1558 C C . ALA A 1 199 ? -24.081 3.170 34.244 1.00 95.69 199 ALA A C 1
ATOM 1560 O O . ALA A 1 199 ? -23.573 2.906 33.157 1.00 95.69 199 ALA A O 1
ATOM 1561 N N . GLU A 1 200 ? -24.507 4.400 34.554 1.00 95.88 200 GLU A N 1
ATOM 1562 C CA . GLU A 1 200 ? -24.371 5.552 33.651 1.00 95.88 200 GLU A CA 1
ATOM 1563 C C . GLU A 1 200 ? -22.889 5.852 33.351 1.00 95.88 200 GLU A C 1
ATOM 1565 O O . GLU A 1 200 ? -22.515 6.057 32.194 1.00 95.88 200 GLU A O 1
ATOM 1570 N N . LEU A 1 201 ? -22.012 5.814 34.361 1.00 95.12 201 LEU A N 1
ATOM 1571 C CA . LEU A 1 201 ? -20.578 6.040 34.159 1.00 95.12 201 LEU A CA 1
ATOM 1572 C C . LEU A 1 201 ? -19.895 4.898 33.401 1.00 95.12 201 LEU A C 1
ATOM 1574 O O . LEU A 1 201 ? -19.093 5.170 32.509 1.00 95.12 201 LEU A O 1
ATOM 1578 N N . GLU A 1 202 ? -20.235 3.640 33.683 1.00 94.19 202 GLU A N 1
ATOM 1579 C CA . GLU A 1 202 ? -19.729 2.488 32.926 1.00 94.19 202 GLU A CA 1
ATOM 1580 C C . GLU A 1 202 ? -20.169 2.537 31.453 1.00 94.19 202 GLU A C 1
ATOM 1582 O O . GLU A 1 202 ? -19.365 2.244 30.565 1.00 94.19 202 GLU A O 1
ATOM 1587 N N . GLU A 1 203 ? -21.397 2.983 31.165 1.00 95.56 203 GLU A N 1
ATOM 1588 C CA . GLU A 1 203 ? -21.860 3.210 29.792 1.00 95.56 203 GLU A CA 1
ATOM 1589 C C . GLU A 1 203 ? -21.040 4.312 29.102 1.00 95.56 203 GLU A C 1
ATOM 1591 O O . GLU A 1 203 ? -20.534 4.107 27.994 1.00 95.56 203 GLU A O 1
ATOM 1596 N N . THR A 1 204 ? -20.832 5.458 29.763 1.00 93.88 204 THR A N 1
ATOM 1597 C CA . THR A 1 204 ? -20.003 6.539 29.195 1.00 93.88 204 THR A CA 1
ATOM 1598 C C . THR A 1 204 ? -18.549 6.122 28.975 1.00 93.88 204 THR A C 1
ATOM 1600 O O . THR A 1 204 ? -17.973 6.463 27.939 1.00 93.88 204 THR A O 1
ATOM 1603 N N . ALA A 1 205 ? -17.965 5.340 29.889 1.00 94.50 205 ALA A N 1
ATOM 1604 C CA . ALA A 1 205 ? -16.625 4.789 29.732 1.00 94.50 205 ALA A CA 1
ATOM 1605 C C . ALA A 1 205 ? -16.559 3.811 28.554 1.00 94.50 205 ALA A C 1
ATOM 1607 O O . ALA A 1 205 ? -15.664 3.924 27.720 1.00 94.50 205 ALA A O 1
ATOM 1608 N N . SER A 1 206 ? -17.546 2.920 28.415 1.00 94.44 206 SER A N 1
ATOM 1609 C CA . SER A 1 206 ? -17.624 1.983 27.290 1.00 94.44 206 SER A CA 1
ATOM 1610 C C . SER A 1 206 ? -17.728 2.702 25.939 1.00 94.44 206 SER A C 1
ATOM 1612 O O . SER A 1 206 ? -17.044 2.337 24.978 1.00 94.44 206 SER A O 1
ATOM 1614 N N . LEU A 1 207 ? -18.528 3.773 25.861 1.00 95.38 207 LEU A N 1
ATOM 1615 C CA . LEU A 1 207 ? -18.636 4.616 24.665 1.00 95.38 207 LEU A CA 1
ATOM 1616 C C . LEU A 1 207 ? -17.328 5.359 24.362 1.00 95.38 207 LEU A C 1
ATOM 1618 O O . LEU A 1 207 ? -16.921 5.440 23.197 1.00 95.38 207 LEU A O 1
ATOM 1622 N N . ALA A 1 208 ? -16.651 5.880 25.388 1.00 94.56 208 ALA A N 1
ATOM 1623 C CA . ALA A 1 208 ? -15.352 6.529 25.241 1.00 94.56 208 ALA A CA 1
ATOM 1624 C C . ALA A 1 208 ? -14.280 5.537 24.757 1.00 94.56 208 ALA A C 1
ATOM 1626 O O . ALA A 1 208 ? -13.560 5.840 23.808 1.00 94.56 208 ALA A O 1
ATOM 1627 N N . GLU A 1 209 ? -14.229 4.324 25.312 1.00 94.38 209 GLU A N 1
ATOM 1628 C CA . GLU A 1 209 ? -13.338 3.252 24.854 1.00 94.38 209 GLU A CA 1
ATOM 1629 C C . GLU A 1 209 ? -13.632 2.828 23.413 1.00 94.38 209 GLU A C 1
ATOM 1631 O O . GLU A 1 209 ? -12.713 2.672 22.609 1.00 94.38 209 GLU A O 1
ATOM 1636 N N . ALA A 1 210 ? -14.909 2.657 23.055 1.00 95.62 210 ALA A N 1
ATOM 1637 C CA . ALA A 1 210 ? -15.304 2.335 21.686 1.00 95.62 210 ALA A CA 1
ATOM 1638 C C . ALA A 1 210 ? -14.872 3.435 20.704 1.00 95.62 210 ALA A C 1
ATOM 1640 O O . ALA A 1 210 ? -14.343 3.135 19.631 1.00 95.62 210 ALA A O 1
ATOM 1641 N N . THR A 1 211 ? -15.030 4.701 21.098 1.00 96.12 211 THR A N 1
ATOM 1642 C CA . THR A 1 211 ? -14.564 5.859 20.323 1.00 96.12 211 THR A CA 1
ATOM 1643 C C . THR A 1 211 ? -13.036 5.875 20.212 1.00 96.12 211 THR A C 1
ATOM 1645 O O . THR A 1 211 ? -12.506 6.077 19.120 1.00 96.12 211 THR A O 1
ATOM 1648 N N . GLY A 1 212 ? -12.323 5.585 21.305 1.00 94.94 212 GLY A N 1
ATOM 1649 C CA . GLY A 1 212 ? -10.863 5.467 21.336 1.00 94.94 212 GLY A CA 1
ATOM 1650 C C . GLY A 1 212 ? -10.339 4.367 20.408 1.00 94.94 212 GLY A C 1
ATOM 1651 O O . GLY A 1 212 ? -9.432 4.615 19.616 1.00 94.94 212 GLY A O 1
ATOM 1652 N N . ARG A 1 213 ? -10.970 3.181 20.406 1.00 95.94 213 ARG A N 1
ATOM 1653 C CA . ARG A 1 213 ? -10.670 2.110 19.433 1.00 95.94 213 ARG A CA 1
ATOM 1654 C C . ARG A 1 213 ? -10.885 2.582 17.994 1.00 95.94 213 ARG A C 1
ATOM 1656 O O . ARG A 1 213 ? -10.056 2.311 17.129 1.00 95.94 213 ARG A O 1
ATOM 1663 N N . GLY A 1 214 ? -11.962 3.330 17.746 1.00 97.31 214 GLY A N 1
ATOM 1664 C CA . GLY A 1 214 ? -12.231 3.944 16.445 1.00 97.31 214 GLY A CA 1
ATOM 1665 C C . GLY A 1 214 ? -11.124 4.902 15.989 1.00 97.31 214 GLY A C 1
ATOM 1666 O O . GLY A 1 214 ? -10.706 4.845 14.831 1.00 97.31 214 GLY A O 1
ATOM 1667 N N . TYR A 1 215 ? -10.612 5.750 16.887 1.00 97.38 215 TYR A N 1
ATOM 1668 C CA . TYR A 1 215 ? -9.478 6.628 16.582 1.00 97.38 215 TYR A CA 1
ATOM 1669 C C . TYR A 1 215 ? -8.184 5.858 16.342 1.00 97.38 215 TYR A C 1
ATOM 1671 O O . TYR A 1 215 ? -7.504 6.163 15.367 1.00 97.38 215 TYR A O 1
ATOM 1679 N N . SER A 1 216 ? -7.885 4.839 17.153 1.00 96.38 216 SER A N 1
ATOM 1680 C CA . SER A 1 216 ? -6.706 3.983 16.960 1.00 96.38 216 SER A CA 1
ATOM 1681 C C . SER A 1 216 ? -6.701 3.359 15.566 1.00 96.38 216 SER A C 1
ATOM 1683 O O . SER A 1 216 ? -5.757 3.557 14.811 1.00 96.38 216 SER A O 1
ATOM 1685 N N . HIS A 1 217 ? -7.799 2.712 15.163 1.00 97.12 217 HIS A N 1
ATOM 1686 C CA . HIS A 1 217 ? -7.903 2.123 13.824 1.00 97.12 217 HIS A CA 1
ATOM 1687 C C . HIS A 1 217 ? -7.769 3.158 12.703 1.00 97.12 217 HIS A C 1
ATOM 1689 O O . HIS A 1 217 ? -7.212 2.874 11.642 1.00 97.12 217 HIS A O 1
ATOM 1695 N N . ARG A 1 218 ? -8.292 4.371 12.914 1.00 96.94 218 ARG A N 1
ATOM 1696 C CA . ARG A 1 218 ? -8.149 5.452 11.937 1.00 96.94 218 ARG A CA 1
ATOM 1697 C C . ARG A 1 218 ? -6.705 5.953 11.850 1.00 96.94 218 ARG A C 1
ATOM 1699 O O . ARG A 1 218 ? -6.274 6.282 10.749 1.00 96.94 218 ARG A O 1
ATOM 1706 N N . LEU A 1 219 ? -5.979 6.013 12.966 1.00 97.06 219 LEU A N 1
ATOM 1707 C CA . LEU A 1 219 ? -4.559 6.370 12.986 1.00 97.06 219 LEU A CA 1
ATOM 1708 C C . LEU A 1 219 ? -3.705 5.323 12.282 1.00 97.06 219 LEU A C 1
ATOM 1710 O O . LEU A 1 219 ? -2.883 5.711 11.458 1.00 97.06 219 LEU A O 1
ATOM 1714 N N . ASP A 1 220 ? -3.956 4.036 12.528 1.00 96.25 220 ASP A N 1
ATOM 1715 C CA . ASP A 1 220 ? -3.264 2.940 11.838 1.00 96.25 220 ASP A CA 1
ATOM 1716 C C . ASP A 1 220 ? -3.434 3.069 10.319 1.00 96.25 220 ASP A C 1
ATOM 1718 O O . ASP A 1 220 ? -2.460 3.107 9.569 1.00 96.25 220 ASP A O 1
ATOM 1722 N N . ARG A 1 221 ? -4.677 3.275 9.864 1.00 95.50 221 ARG A N 1
ATOM 1723 C CA . ARG A 1 221 ? -4.973 3.473 8.440 1.00 95.50 221 ARG A CA 1
ATOM 1724 C C . ARG A 1 221 ? -4.274 4.702 7.850 1.00 95.50 221 ARG A C 1
ATOM 1726 O O . ARG A 1 221 ? -3.745 4.633 6.747 1.00 95.50 221 ARG A O 1
ATOM 1733 N N . LEU A 1 222 ? -4.266 5.829 8.565 1.00 95.56 222 LEU A N 1
ATOM 1734 C CA . LEU A 1 222 ? -3.576 7.036 8.097 1.00 95.56 222 LEU A CA 1
ATOM 1735 C C . LEU A 1 222 ? -2.050 6.874 8.095 1.00 95.56 222 LEU A C 1
ATOM 1737 O O . LEU A 1 222 ? -1.382 7.471 7.252 1.00 95.56 222 LEU A O 1
ATOM 1741 N N . ALA A 1 223 ? -1.494 6.078 9.011 1.00 96.31 223 ALA A N 1
ATOM 1742 C CA . ALA A 1 223 ? -0.075 5.747 9.019 1.00 96.31 223 ALA A CA 1
ATOM 1743 C C . ALA A 1 223 ? 0.305 4.912 7.785 1.00 96.31 223 ALA A C 1
ATOM 1745 O O . ALA A 1 223 ? 1.314 5.212 7.138 1.00 96.31 223 ALA A O 1
ATOM 1746 N N . ASP A 1 224 ? -0.533 3.944 7.406 1.00 93.12 224 ASP A N 1
ATOM 1747 C CA . ASP A 1 224 ? -0.374 3.183 6.163 1.00 93.12 224 ASP A CA 1
ATOM 1748 C C . ASP A 1 224 ? -0.465 4.101 4.934 1.00 93.12 224 ASP A C 1
ATOM 1750 O O . ASP A 1 224 ? 0.441 4.103 4.094 1.00 93.12 224 ASP A O 1
ATOM 1754 N N . ASP A 1 225 ? -1.493 4.956 4.867 1.00 91.56 225 ASP A N 1
ATOM 1755 C CA . ASP A 1 225 ? -1.679 5.925 3.777 1.00 91.56 225 ASP A CA 1
ATOM 1756 C C . ASP A 1 225 ? -0.472 6.874 3.650 1.00 91.56 225 ASP A C 1
ATOM 1758 O O . ASP A 1 225 ? 0.004 7.157 2.544 1.00 91.56 225 ASP A O 1
ATOM 1762 N N . LYS A 1 226 ? 0.076 7.338 4.782 1.00 94.88 226 LYS A N 1
ATOM 1763 C CA . LYS A 1 226 ? 1.289 8.165 4.821 1.00 94.88 226 LYS A CA 1
ATOM 1764 C C . LYS A 1 226 ? 2.503 7.402 4.298 1.00 94.88 226 LYS A C 1
ATOM 1766 O O . LYS A 1 226 ? 3.241 7.946 3.478 1.00 94.88 226 LYS A O 1
ATOM 1771 N N . SER A 1 227 ? 2.705 6.159 4.741 1.00 93.31 227 SER A N 1
ATOM 1772 C CA . SER A 1 227 ? 3.824 5.322 4.290 1.00 93.31 227 SER A CA 1
ATOM 1773 C C . SER A 1 227 ? 3.784 5.097 2.778 1.00 93.31 227 SER A C 1
ATOM 1775 O O . SER A 1 227 ? 4.811 5.196 2.101 1.00 93.31 227 SER A O 1
ATOM 1777 N N . VAL A 1 228 ? 2.594 4.844 2.224 1.00 86.94 228 VAL A N 1
ATOM 1778 C CA . VAL A 1 228 ? 2.396 4.710 0.775 1.00 86.94 228 VAL A CA 1
ATOM 1779 C C . VAL A 1 228 ? 2.744 6.019 0.060 1.00 86.94 228 VAL A C 1
ATOM 1781 O O . VAL A 1 228 ? 3.545 6.003 -0.876 1.00 86.94 228 VAL A O 1
ATOM 1784 N N . ALA A 1 229 ? 2.231 7.159 0.533 1.00 87.88 229 ALA A N 1
ATOM 1785 C CA . ALA A 1 229 ? 2.514 8.464 -0.068 1.00 87.88 229 ALA A CA 1
ATOM 1786 C C . ALA A 1 229 ? 4.012 8.838 -0.019 1.00 87.88 229 ALA A C 1
ATOM 1788 O O . ALA A 1 229 ? 4.547 9.411 -0.970 1.00 87.88 229 ALA A O 1
ATOM 1789 N N . GLU A 1 230 ? 4.720 8.489 1.059 1.00 88.94 230 GLU A N 1
ATOM 1790 C CA . GLU A 1 230 ? 6.169 8.699 1.189 1.00 88.94 230 GLU A CA 1
ATOM 1791 C C . GLU A 1 230 ? 6.975 7.847 0.201 1.00 88.94 230 GLU A C 1
ATOM 1793 O O . GLU A 1 230 ? 7.918 8.349 -0.422 1.00 88.94 230 GLU A O 1
ATOM 1798 N N . LYS A 1 231 ? 6.587 6.581 -0.005 1.00 87.12 231 LYS A N 1
ATOM 1799 C CA . LYS A 1 231 ? 7.209 5.713 -1.020 1.00 87.12 231 LYS A CA 1
ATOM 1800 C C . LYS A 1 231 ? 7.007 6.266 -2.430 1.00 87.12 231 LYS A C 1
ATOM 1802 O O . LYS A 1 231 ? 7.951 6.275 -3.222 1.00 87.12 231 LYS A O 1
ATOM 1807 N N . GLU A 1 232 ? 5.815 6.773 -2.732 1.00 84.62 232 GLU A N 1
ATOM 1808 C CA . GLU A 1 232 ? 5.520 7.409 -4.021 1.00 84.62 232 GLU A CA 1
ATOM 1809 C C . GLU A 1 232 ? 6.336 8.677 -4.242 1.00 84.62 232 GLU A C 1
ATOM 1811 O O . GLU A 1 232 ? 6.939 8.848 -5.303 1.00 84.62 232 GLU A O 1
ATOM 1816 N N . PHE A 1 233 ? 6.416 9.542 -3.229 1.00 86.62 233 PHE A N 1
ATOM 1817 C CA . PHE A 1 233 ? 7.254 10.736 -3.287 1.00 86.62 233 PHE A CA 1
ATOM 1818 C C . PHE A 1 233 ? 8.727 10.383 -3.524 1.00 86.62 233 PHE A C 1
ATOM 1820 O O . PHE A 1 233 ? 9.372 10.999 -4.373 1.00 86.62 233 PHE A O 1
ATOM 1827 N N . SER A 1 234 ? 9.248 9.370 -2.825 1.00 84.06 234 SER A N 1
ATOM 1828 C CA . SER A 1 234 ? 10.618 8.881 -3.014 1.00 84.06 234 SER A CA 1
ATOM 1829 C C . SER A 1 234 ? 10.854 8.393 -4.448 1.00 84.06 234 SER A C 1
ATOM 1831 O O . SER A 1 234 ? 11.817 8.802 -5.095 1.00 84.06 234 SER A O 1
ATOM 1833 N N . CYS A 1 235 ? 9.926 7.602 -4.996 1.00 84.00 235 CYS A N 1
ATOM 1834 C CA . CYS A 1 235 ? 10.022 7.112 -6.370 1.00 84.00 235 CYS A CA 1
ATOM 1835 C C . CYS A 1 235 ? 9.999 8.255 -7.399 1.00 84.00 235 CYS A C 1
ATOM 1837 O O . CYS A 1 235 ? 10.844 8.303 -8.296 1.00 84.00 235 CYS A O 1
ATOM 1839 N N . LEU A 1 236 ? 9.081 9.217 -7.239 1.00 84.44 236 LEU A N 1
ATOM 1840 C CA . LEU A 1 236 ? 9.028 10.424 -8.069 1.00 84.44 236 LEU A CA 1
ATOM 1841 C C . LEU A 1 236 ? 10.339 11.214 -8.000 1.00 84.44 236 LEU A C 1
ATOM 1843 O O . LEU A 1 236 ? 10.818 11.695 -9.026 1.00 84.44 236 LEU A O 1
ATOM 1847 N N . LEU A 1 237 ? 10.930 11.338 -6.809 1.00 84.06 237 LEU A N 1
ATOM 1848 C CA . LEU A 1 237 ? 12.185 12.056 -6.612 1.00 84.06 237 LEU A CA 1
ATOM 1849 C C . LEU A 1 237 ? 13.350 11.362 -7.324 1.00 84.06 237 LEU A C 1
ATOM 1851 O O . LEU A 1 237 ? 14.136 12.036 -7.984 1.00 84.06 237 LEU A O 1
ATOM 1855 N N . THR A 1 238 ? 13.439 10.031 -7.245 1.00 83.56 238 THR A N 1
ATOM 1856 C CA . THR A 1 238 ? 14.453 9.255 -7.976 1.00 83.56 238 THR A CA 1
ATOM 1857 C C . THR A 1 238 ? 14.312 9.423 -9.486 1.00 83.56 238 THR A C 1
ATOM 1859 O O . THR A 1 238 ? 15.309 9.639 -10.171 1.00 83.56 238 THR A O 1
ATOM 1862 N N . LEU A 1 239 ? 13.086 9.367 -10.014 1.00 84.06 239 LEU A N 1
ATOM 1863 C CA . LEU A 1 239 ? 12.831 9.572 -11.442 1.00 84.06 239 LEU A CA 1
ATOM 1864 C C . LEU A 1 239 ? 13.197 10.990 -11.895 1.00 84.06 239 LEU A C 1
ATOM 1866 O O . LEU A 1 239 ? 13.837 11.155 -12.929 1.00 84.06 239 LEU A O 1
ATOM 1870 N N . TYR A 1 240 ? 12.845 12.002 -11.099 1.00 85.06 240 TYR A N 1
ATOM 1871 C CA . TYR A 1 240 ? 13.227 13.388 -11.364 1.00 85.06 240 TYR A CA 1
ATOM 1872 C C . TYR A 1 240 ? 14.751 13.580 -11.346 1.00 85.06 240 TYR A C 1
ATOM 1874 O O . TYR A 1 240 ? 15.308 14.212 -12.239 1.00 85.06 240 TYR A O 1
ATOM 1882 N N . ALA A 1 241 ? 15.437 13.006 -10.353 1.00 82.56 241 ALA A N 1
ATOM 1883 C CA . ALA A 1 241 ? 16.892 13.078 -10.243 1.00 82.56 241 ALA A CA 1
ATOM 1884 C C . ALA A 1 241 ? 17.592 12.388 -11.422 1.00 82.56 241 ALA A C 1
ATOM 1886 O O . ALA A 1 241 ? 18.562 12.923 -11.953 1.00 82.56 241 ALA A O 1
ATOM 1887 N N . ARG A 1 242 ? 17.076 11.234 -11.860 1.00 84.81 242 ARG A N 1
ATOM 1888 C CA . ARG A 1 242 ? 17.571 10.534 -13.048 1.00 84.81 242 ARG A CA 1
ATOM 1889 C C . ARG A 1 242 ? 17.420 11.383 -14.306 1.00 84.81 242 ARG A C 1
ATOM 1891 O O 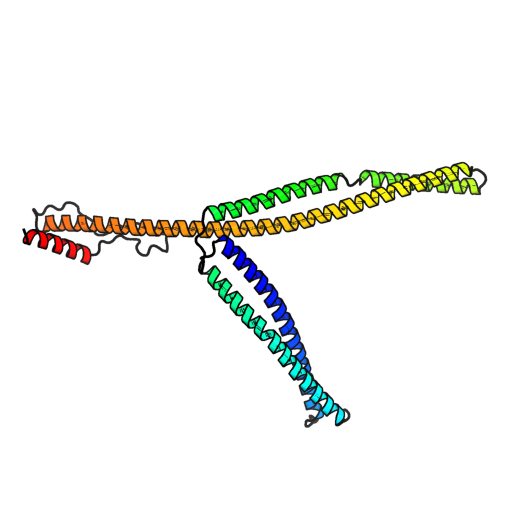. ARG A 1 242 ? 18.351 11.461 -15.092 1.00 84.81 242 ARG A O 1
ATOM 1898 N N . GLU A 1 243 ? 16.276 12.034 -14.488 1.00 85.25 243 GLU A N 1
ATOM 1899 C CA . GLU A 1 243 ? 16.057 12.893 -15.651 1.00 85.25 243 GLU A CA 1
ATOM 1900 C C . GLU A 1 243 ? 17.001 14.103 -15.663 1.00 85.25 243 GLU A C 1
ATOM 1902 O O . GLU A 1 243 ? 17.572 14.413 -16.706 1.00 85.25 243 GLU A O 1
ATOM 1907 N N . LEU A 1 244 ? 17.220 14.745 -14.509 1.00 83.19 244 LEU A N 1
ATOM 1908 C CA . LEU A 1 244 ? 18.226 15.806 -14.382 1.00 83.19 244 LEU A CA 1
ATOM 1909 C C . LEU A 1 244 ? 19.625 15.301 -14.743 1.00 83.19 244 LEU A C 1
ATOM 1911 O O . LEU A 1 244 ? 20.340 15.958 -15.494 1.00 83.19 244 LEU A O 1
ATOM 1915 N N . PHE A 1 245 ? 19.991 14.121 -14.241 1.00 86.00 245 PHE A N 1
ATOM 1916 C CA . PHE A 1 245 ? 21.269 13.493 -14.547 1.00 86.00 245 PHE A CA 1
ATOM 1917 C C . PHE A 1 245 ? 21.425 13.226 -16.049 1.00 86.00 245 PHE A C 1
ATOM 1919 O O . PHE A 1 245 ? 22.419 13.640 -16.634 1.00 86.00 245 PHE A O 1
ATOM 1926 N N . GLU A 1 246 ? 20.432 12.613 -16.697 1.00 86.50 246 GLU A N 1
ATOM 1927 C CA . GLU A 1 246 ? 20.451 12.343 -18.142 1.00 86.50 246 GLU A CA 1
ATOM 1928 C C . GLU A 1 246 ? 20.504 13.639 -18.980 1.00 86.50 246 GLU A C 1
ATOM 1930 O O . GLU A 1 246 ? 21.167 13.683 -20.019 1.00 86.50 246 GLU A O 1
ATOM 1935 N N . GLU A 1 247 ? 19.811 14.705 -18.559 1.00 87.25 247 GLU A N 1
ATOM 1936 C CA . GLU A 1 247 ? 19.888 16.023 -19.208 1.00 87.25 247 GLU A CA 1
ATOM 1937 C C . GLU A 1 247 ? 21.298 16.630 -19.089 1.00 87.25 247 GLU A C 1
ATOM 1939 O O . GLU A 1 247 ? 21.827 17.145 -20.078 1.00 87.25 247 GLU A O 1
ATOM 1944 N N . ASP A 1 248 ? 21.928 16.541 -17.916 1.00 87.62 248 ASP A N 1
ATOM 1945 C CA . ASP A 1 248 ? 23.275 17.071 -17.686 1.00 87.62 248 ASP A CA 1
ATOM 1946 C C . ASP A 1 248 ? 24.371 16.226 -18.355 1.00 87.62 248 ASP A C 1
ATOM 1948 O O . ASP A 1 248 ? 25.321 16.794 -18.897 1.00 87.62 248 ASP A O 1
ATOM 1952 N N . VAL A 1 249 ? 24.214 14.898 -18.429 1.00 85.94 249 VAL A N 1
ATOM 1953 C CA . VAL A 1 249 ? 25.096 14.021 -19.223 1.00 85.94 249 VAL A CA 1
ATOM 1954 C C . VAL A 1 249 ? 25.069 14.432 -20.695 1.00 85.94 249 VAL A C 1
ATOM 1956 O O . VAL A 1 249 ? 26.125 14.625 -21.291 1.00 85.94 249 VAL A O 1
ATOM 1959 N N . LYS A 1 250 ? 23.892 14.697 -21.276 1.00 88.31 250 LYS A N 1
ATOM 1960 C CA . LYS A 1 250 ? 23.787 15.179 -22.670 1.00 88.31 250 LYS A CA 1
ATOM 1961 C C . LYS A 1 250 ? 24.434 16.546 -22.885 1.00 88.31 250 LYS A C 1
ATOM 1963 O O . LYS A 1 250 ? 25.021 16.800 -23.942 1.00 88.31 250 LYS A O 1
ATOM 1968 N N . ARG A 1 251 ? 24.320 17.454 -21.908 1.00 89.69 251 ARG A N 1
ATOM 1969 C CA . ARG A 1 251 ? 25.012 18.756 -21.955 1.00 89.69 251 ARG A CA 1
ATOM 1970 C C . ARG A 1 251 ? 26.522 18.565 -21.941 1.00 89.69 251 ARG A C 1
ATOM 1972 O O . ARG A 1 251 ? 27.217 19.203 -22.725 1.00 89.69 251 ARG A O 1
ATOM 1979 N N . LEU A 1 252 ? 27.008 17.666 -21.091 1.00 87.12 252 LEU A N 1
ATOM 1980 C CA . LEU A 1 252 ? 28.418 17.323 -21.003 1.00 87.12 252 LEU A CA 1
ATOM 1981 C C . LEU A 1 252 ? 28.931 16.686 -22.299 1.00 87.12 252 LEU A C 1
ATOM 1983 O O . LEU A 1 252 ? 29.950 17.128 -22.813 1.00 87.12 252 LEU A O 1
ATOM 1987 N N . GLU A 1 253 ? 28.209 15.725 -22.879 1.00 86.69 253 GLU A N 1
ATOM 1988 C CA . GLU A 1 253 ? 28.535 15.148 -24.192 1.00 86.69 253 GLU A CA 1
ATOM 1989 C C . GLU A 1 253 ? 28.625 16.218 -25.286 1.00 86.69 253 GLU A C 1
ATOM 1991 O O . GLU A 1 253 ? 29.528 16.190 -26.120 1.00 86.69 253 GLU A O 1
ATOM 1996 N N . SER A 1 254 ? 27.704 17.186 -25.275 1.00 90.25 254 SER A N 1
ATOM 1997 C CA . SER A 1 254 ? 27.710 18.299 -26.230 1.00 90.25 254 SER A CA 1
ATOM 1998 C C . SER A 1 254 ? 28.937 19.196 -26.035 1.00 90.25 254 SER A C 1
ATOM 2000 O O . SER A 1 254 ? 29.616 19.518 -27.006 1.00 90.25 254 SER A O 1
ATOM 2002 N N . ALA A 1 255 ? 29.275 19.532 -24.788 1.00 89.19 255 ALA A N 1
ATOM 2003 C CA . ALA A 1 255 ? 30.467 20.316 -24.468 1.00 89.19 255 ALA A CA 1
ATOM 2004 C C . ALA A 1 255 ? 31.769 19.579 -24.832 1.00 89.19 255 ALA A C 1
ATOM 2006 O O . ALA A 1 255 ? 32.704 20.193 -25.340 1.00 89.19 255 ALA A O 1
ATOM 2007 N N . LEU A 1 256 ? 31.833 18.259 -24.626 1.00 86.06 256 LEU A N 1
ATOM 2008 C CA . LEU A 1 256 ? 32.986 17.447 -25.029 1.00 86.06 256 LEU A CA 1
ATOM 2009 C C . LEU A 1 256 ? 33.183 17.468 -26.550 1.00 86.06 256 LEU A C 1
ATOM 2011 O O . LEU A 1 256 ? 34.317 17.611 -26.998 1.00 86.06 256 LEU A O 1
ATOM 2015 N N . LYS A 1 257 ? 32.099 17.423 -27.336 1.00 87.81 257 LYS A N 1
ATOM 2016 C CA . LYS A 1 257 ? 32.159 17.581 -28.802 1.00 87.81 257 LYS A CA 1
ATOM 2017 C C . LYS A 1 257 ? 32.652 18.965 -29.228 1.00 87.81 257 LYS A C 1
ATOM 2019 O O . LYS A 1 257 ? 33.405 19.080 -30.191 1.00 87.81 257 LYS A O 1
ATOM 2024 N N . GLU A 1 258 ? 32.259 20.024 -28.521 1.00 90.56 258 GLU A N 1
ATOM 2025 C CA . GLU A 1 258 ? 32.774 21.376 -28.782 1.00 90.56 258 GLU A CA 1
ATOM 2026 C C . GLU A 1 258 ? 34.278 21.478 -28.483 1.00 90.56 258 GLU A C 1
ATOM 2028 O O . GLU A 1 258 ? 35.031 22.036 -29.284 1.00 90.56 258 GLU A O 1
ATOM 2033 N N . ILE A 1 259 ? 34.729 20.888 -27.369 1.00 88.19 259 ILE A N 1
ATOM 2034 C CA . ILE A 1 259 ? 36.154 20.805 -27.011 1.00 88.19 259 ILE A CA 1
ATOM 2035 C C . ILE A 1 259 ? 36.929 20.004 -28.064 1.00 88.19 259 ILE A C 1
ATOM 2037 O O . ILE A 1 259 ? 38.012 20.426 -28.466 1.00 88.19 259 ILE A O 1
ATOM 2041 N N . GLU A 1 260 ? 36.378 18.886 -28.542 1.00 87.06 260 GLU A N 1
ATOM 2042 C CA . GLU A 1 260 ? 36.961 18.082 -29.623 1.00 87.06 260 GLU A CA 1
ATOM 2043 C C . GLU A 1 260 ? 37.174 18.912 -30.893 1.00 87.06 260 GLU A C 1
ATOM 2045 O O . GLU A 1 260 ? 38.261 18.901 -31.478 1.00 87.06 260 GLU A O 1
ATOM 2050 N N . GLY A 1 261 ? 36.157 19.682 -31.289 1.00 88.38 261 GLY A N 1
ATOM 2051 C CA . GLY A 1 261 ? 36.232 20.575 -32.443 1.00 88.38 261 GLY A CA 1
ATOM 2052 C C . GLY A 1 261 ? 37.289 21.667 -32.272 1.00 88.38 261 GLY A C 1
ATOM 2053 O O . GLY A 1 261 ? 38.075 21.913 -33.189 1.00 88.38 261 GLY A O 1
ATOM 2054 N N . ALA A 1 262 ? 37.360 22.287 -31.091 1.00 90.25 262 ALA A N 1
ATOM 2055 C CA . ALA A 1 262 ? 38.368 23.301 -30.787 1.00 90.25 262 ALA A CA 1
ATOM 2056 C C . ALA A 1 262 ? 39.796 22.726 -30.803 1.00 90.25 262 ALA A C 1
ATOM 2058 O O . ALA A 1 262 ? 40.690 23.327 -31.397 1.00 90.25 262 ALA A O 1
ATOM 2059 N N . LEU A 1 263 ? 40.008 21.548 -30.203 1.00 86.75 263 LEU A N 1
ATOM 2060 C CA . LEU A 1 263 ? 41.297 20.845 -30.221 1.00 86.75 263 LEU A CA 1
ATOM 2061 C C . LEU A 1 263 ? 41.720 20.473 -31.643 1.00 86.75 263 LEU A C 1
ATOM 2063 O O . LEU A 1 263 ? 42.872 20.699 -32.005 1.00 86.75 263 LEU A O 1
ATOM 2067 N N . SER A 1 264 ? 40.790 19.970 -32.459 1.00 88.06 264 SER A N 1
ATOM 2068 C CA . SER A 1 264 ? 41.044 19.672 -33.875 1.00 88.06 264 SER A CA 1
ATOM 2069 C C . SER A 1 264 ? 41.522 20.921 -34.620 1.00 88.06 264 SER A C 1
ATOM 2071 O O . SER A 1 264 ? 42.534 20.873 -35.312 1.00 88.06 264 SER A O 1
ATOM 2073 N N . GLY A 1 265 ? 40.869 22.069 -34.403 1.00 89.44 265 GLY A N 1
ATOM 2074 C CA . GLY A 1 265 ? 41.282 23.343 -34.999 1.00 89.44 265 GLY A CA 1
ATOM 2075 C C . GLY A 1 265 ? 42.679 23.803 -34.564 1.00 89.44 265 GLY A C 1
ATOM 2076 O O . GLY A 1 265 ? 43.440 24.309 -35.388 1.00 89.44 265 GLY A O 1
ATOM 2077 N N . LEU A 1 266 ? 43.047 23.597 -33.293 1.00 89.81 266 LEU A N 1
ATOM 2078 C CA . LEU A 1 266 ? 44.395 23.901 -32.796 1.00 89.81 266 LEU A CA 1
ATOM 2079 C C . LEU A 1 266 ? 45.458 22.998 -33.433 1.00 89.81 266 LEU A C 1
ATOM 2081 O O . LEU A 1 266 ? 46.536 23.485 -33.772 1.00 89.81 266 LEU A O 1
ATOM 2085 N N . ILE A 1 267 ? 45.150 21.712 -33.628 1.00 88.12 267 ILE A N 1
ATOM 2086 C CA . ILE A 1 267 ? 46.041 20.764 -34.310 1.00 88.12 267 ILE A CA 1
ATOM 2087 C C . ILE A 1 267 ? 46.218 21.166 -35.775 1.00 88.12 267 ILE A C 1
ATOM 2089 O O . ILE A 1 267 ? 47.355 21.332 -36.204 1.00 88.12 267 ILE A O 1
ATOM 2093 N N . VAL A 1 268 ? 45.128 21.425 -36.507 1.00 91.12 268 VAL A N 1
ATOM 2094 C CA . VAL A 1 268 ? 45.181 21.879 -37.911 1.00 91.12 268 VAL A CA 1
ATOM 2095 C C . VAL A 1 268 ? 46.010 23.157 -38.045 1.00 91.12 268 VAL A C 1
ATOM 2097 O O . VAL A 1 268 ? 46.847 23.255 -38.936 1.00 91.12 268 VAL A O 1
ATOM 2100 N N . ALA A 1 269 ? 45.823 24.139 -37.156 1.00 91.12 269 ALA A N 1
ATOM 2101 C CA . ALA A 1 269 ? 46.605 25.376 -37.186 1.00 91.12 269 ALA A CA 1
ATOM 2102 C C . ALA A 1 269 ? 48.105 25.122 -36.962 1.00 91.12 269 ALA A C 1
ATOM 2104 O O . ALA A 1 269 ? 48.943 25.731 -37.629 1.00 91.12 269 ALA A O 1
ATOM 2105 N N . ASN A 1 270 ? 48.439 24.216 -36.042 1.00 90.88 270 ASN A N 1
ATOM 2106 C CA . ASN A 1 270 ? 49.815 23.822 -35.771 1.00 90.88 270 ASN A CA 1
ATOM 2107 C C . ASN A 1 270 ? 50.438 23.076 -36.965 1.00 90.88 270 ASN A C 1
ATOM 2109 O O . ASN A 1 270 ? 51.537 23.428 -37.382 1.00 90.88 270 ASN A O 1
ATOM 2113 N N . GLU A 1 271 ? 49.717 22.123 -37.565 1.00 88.75 271 GLU A N 1
ATOM 2114 C CA . GLU A 1 271 ? 50.155 21.384 -38.760 1.00 88.75 271 GLU A CA 1
ATOM 2115 C C . GLU A 1 271 ? 50.331 22.298 -39.977 1.00 88.75 271 GLU A C 1
ATOM 2117 O O . GLU A 1 271 ? 51.323 22.180 -40.696 1.00 88.75 271 GLU A O 1
ATOM 2122 N N . LEU A 1 272 ? 49.411 23.245 -40.195 1.00 89.44 272 LEU A N 1
ATOM 2123 C CA . LEU A 1 272 ? 49.531 24.238 -41.263 1.00 89.44 272 LEU A CA 1
ATOM 2124 C C . LEU A 1 272 ? 50.794 25.089 -41.096 1.00 89.44 272 LEU A C 1
ATOM 2126 O O . LEU A 1 272 ? 51.521 25.293 -42.066 1.00 89.44 272 LEU A O 1
ATOM 2130 N N . SER A 1 273 ? 51.072 25.559 -39.878 1.00 93.94 273 SER A N 1
ATOM 2131 C CA . SER A 1 273 ? 52.272 26.347 -39.574 1.00 93.94 273 SER A CA 1
ATOM 2132 C C . SER A 1 273 ? 53.562 25.541 -39.757 1.00 93.94 273 SER A C 1
ATOM 2134 O O . SER A 1 273 ? 54.519 26.023 -40.365 1.00 93.94 273 SER A O 1
ATOM 2136 N N . GLU A 1 274 ? 53.571 24.295 -39.282 1.00 91.31 274 GLU A N 1
ATOM 2137 C CA . GLU A 1 274 ? 54.734 23.409 -39.330 1.00 91.31 274 GLU A CA 1
ATOM 2138 C C . GLU A 1 274 ? 55.060 22.938 -40.756 1.00 91.31 274 GLU A C 1
ATOM 2140 O O . GLU A 1 274 ? 56.219 22.976 -41.164 1.00 91.31 274 GLU A O 1
ATOM 2145 N N . GLN A 1 275 ? 54.054 22.505 -41.524 1.00 91.94 275 GLN A N 1
ATOM 2146 C CA . GLN A 1 275 ? 54.263 21.889 -42.842 1.00 91.94 275 GLN A CA 1
ATOM 2147 C C . GLN A 1 275 ? 54.251 22.892 -43.999 1.00 91.94 275 GLN A C 1
ATOM 2149 O O . GLN A 1 275 ? 54.964 22.697 -44.985 1.00 91.94 275 GLN A O 1
ATOM 2154 N N . TYR A 1 276 ? 53.432 23.941 -43.902 1.00 89.62 276 TYR A N 1
ATOM 2155 C CA . TYR A 1 276 ? 53.183 24.883 -45.000 1.00 89.62 276 TYR A CA 1
ATOM 2156 C C . TYR A 1 276 ? 53.548 26.335 -44.649 1.00 89.62 276 TYR A C 1
ATOM 2158 O O . TYR A 1 276 ? 53.560 27.186 -45.539 1.00 89.62 276 TYR A O 1
ATOM 2166 N N . GLY A 1 277 ? 53.823 26.629 -43.375 1.00 89.38 277 GLY A N 1
ATOM 2167 C CA . GLY A 1 277 ? 54.169 27.955 -42.866 1.00 89.38 277 GLY A CA 1
ATOM 2168 C C . GLY A 1 277 ? 55.675 28.178 -42.713 1.00 89.38 277 GLY A C 1
ATOM 2169 O O . GLY A 1 277 ? 56.479 27.757 -43.543 1.00 89.38 277 GLY A O 1
ATOM 2170 N N . ASP A 1 278 ? 56.062 28.885 -41.648 1.00 89.62 278 ASP A N 1
ATOM 2171 C CA . ASP A 1 278 ? 57.464 29.184 -41.323 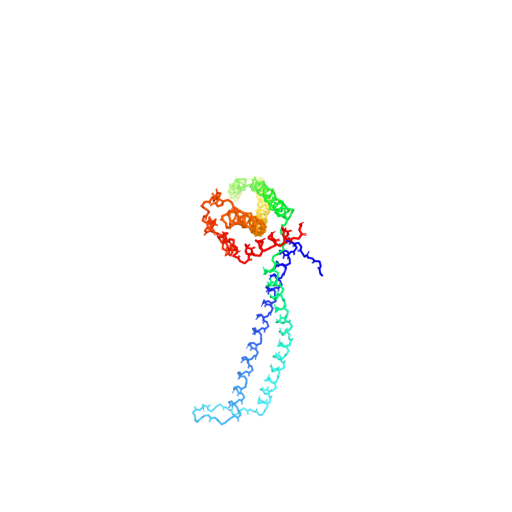1.00 89.62 278 ASP A CA 1
ATOM 2172 C C . ASP A 1 278 ? 58.150 28.078 -40.499 1.00 89.62 278 ASP A C 1
ATOM 2174 O O . ASP A 1 278 ? 59.312 28.222 -40.111 1.00 89.62 278 ASP A O 1
ATOM 2178 N N . GLY A 1 279 ? 57.444 26.972 -40.244 1.00 90.75 279 GLY A N 1
ATOM 2179 C CA . GLY A 1 279 ? 57.921 25.858 -39.434 1.00 90.75 279 GLY A CA 1
ATOM 2180 C C . GLY A 1 279 ? 57.752 26.068 -37.927 1.00 90.75 279 GLY A C 1
ATOM 2181 O O . GLY A 1 279 ? 58.212 25.231 -37.148 1.00 90.75 279 GLY A O 1
ATOM 2182 N N . THR A 1 280 ? 57.120 27.161 -37.479 1.00 92.06 280 THR A N 1
ATOM 2183 C CA . THR A 1 280 ? 56.883 27.397 -36.050 1.00 92.06 280 THR A CA 1
ATOM 2184 C C . THR A 1 280 ? 55.819 26.442 -35.521 1.00 92.06 280 THR A C 1
ATOM 2186 O O . THR A 1 280 ? 54.678 26.446 -35.980 1.00 92.06 280 THR A O 1
ATOM 2189 N N . VAL A 1 281 ? 56.172 25.673 -34.492 1.00 91.25 281 VAL A N 1
ATOM 2190 C CA . VAL A 1 281 ? 55.228 24.850 -33.726 1.00 91.25 281 VAL A CA 1
ATOM 2191 C C . VAL A 1 281 ? 54.654 25.701 -32.594 1.00 91.25 281 VAL A C 1
ATOM 2193 O O . VAL A 1 281 ? 55.385 26.121 -31.696 1.00 91.25 281 VAL A O 1
ATOM 2196 N N . PHE A 1 282 ? 53.347 25.965 -32.622 1.00 85.12 282 PHE A N 1
ATOM 2197 C CA . PHE A 1 282 ? 52.674 26.788 -31.612 1.00 85.12 282 PHE A CA 1
ATOM 2198 C C . PHE A 1 282 ? 52.596 26.092 -30.249 1.00 85.12 282 PHE A C 1
ATOM 2200 O O . PHE A 1 282 ? 52.732 26.746 -29.214 1.00 85.12 282 PHE A O 1
ATOM 2207 N N . ALA A 1 283 ? 52.374 24.774 -30.230 1.00 84.81 283 ALA A N 1
ATOM 2208 C CA . ALA A 1 283 ? 52.345 23.982 -29.004 1.00 84.81 283 ALA A CA 1
ATOM 2209 C C . ALA A 1 283 ? 52.634 22.500 -29.276 1.00 84.81 283 ALA A C 1
ATOM 2211 O O . ALA A 1 283 ? 52.090 21.912 -30.208 1.00 84.81 283 ALA A O 1
ATOM 2212 N N . HIS A 1 284 ? 53.414 21.860 -28.400 1.00 76.44 284 HIS A N 1
ATOM 2213 C CA . HIS A 1 284 ? 53.530 20.400 -28.361 1.00 76.44 284 HIS A CA 1
ATOM 2214 C C . HIS A 1 284 ? 52.270 19.805 -27.723 1.00 76.44 284 HIS A C 1
ATOM 2216 O O . HIS A 1 284 ? 52.230 19.525 -26.525 1.00 76.44 284 HIS A O 1
ATOM 2222 N N . MET A 1 285 ? 51.211 19.677 -28.518 1.00 70.12 285 MET A N 1
ATOM 2223 C CA . MET A 1 285 ? 49.949 19.113 -28.055 1.00 70.12 285 MET A CA 1
ATOM 2224 C C . MET A 1 285 ? 50.036 17.589 -28.058 1.00 70.12 285 MET A C 1
ATOM 2226 O O . MET A 1 285 ? 50.319 16.962 -29.076 1.00 70.12 285 MET A O 1
ATOM 2230 N N . THR A 1 286 ? 49.758 16.968 -26.916 1.00 67.19 286 THR A N 1
ATOM 2231 C CA . THR A 1 286 ? 49.367 15.559 -26.911 1.00 67.19 286 THR A CA 1
ATOM 2232 C C . THR A 1 28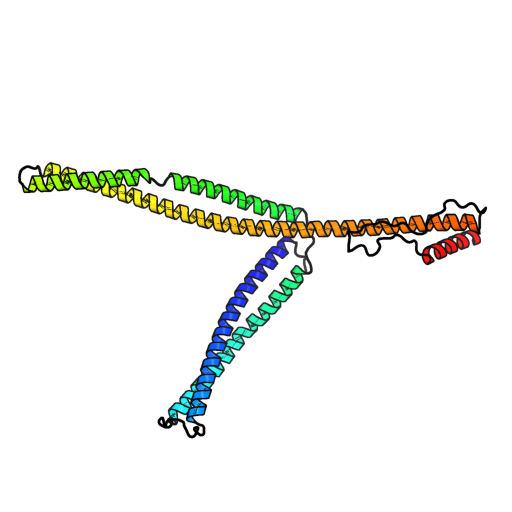6 ? 48.005 15.456 -27.590 1.00 67.19 286 THR A C 1
ATOM 2234 O O . THR A 1 286 ? 47.075 16.135 -27.160 1.00 67.19 286 THR A O 1
ATOM 2237 N N . TYR A 1 287 ? 47.865 14.589 -28.599 1.00 69.44 287 TYR A N 1
ATOM 2238 C CA . TYR A 1 287 ? 46.628 14.314 -29.363 1.00 69.44 287 TYR A CA 1
ATOM 2239 C C . TYR A 1 287 ? 45.451 13.777 -28.522 1.00 69.44 287 TYR A C 1
ATOM 2241 O O . TYR A 1 287 ? 44.520 13.173 -29.043 1.00 69.44 287 TYR A O 1
ATOM 2249 N N . ARG A 1 288 ? 45.493 13.926 -27.198 1.00 69.38 288 ARG A N 1
ATOM 2250 C CA . ARG A 1 288 ? 44.529 13.351 -26.274 1.00 69.38 288 ARG A CA 1
ATOM 2251 C C . ARG A 1 288 ? 44.315 14.283 -25.094 1.00 69.38 288 ARG A C 1
ATOM 2253 O O . ARG A 1 288 ? 45.238 14.523 -24.316 1.00 69.38 288 ARG A O 1
ATOM 2260 N N . ALA A 1 289 ? 43.079 14.742 -24.929 1.00 71.94 289 ALA A N 1
ATOM 2261 C CA . ALA A 1 289 ? 42.608 15.329 -23.684 1.00 71.94 289 ALA A CA 1
ATOM 2262 C C . ALA A 1 289 ? 41.745 14.279 -22.976 1.00 71.94 289 ALA A C 1
ATOM 2264 O O . ALA A 1 289 ? 40.674 13.896 -23.452 1.00 71.94 289 ALA A O 1
ATOM 2265 N N . ARG A 1 290 ? 42.233 13.756 -21.848 1.00 70.12 290 ARG A N 1
ATOM 2266 C CA . ARG A 1 290 ? 41.481 12.777 -21.057 1.00 70.12 290 ARG A CA 1
ATOM 2267 C C . ARG A 1 290 ? 40.696 13.500 -19.974 1.00 70.12 290 ARG A C 1
ATOM 2269 O O . ARG A 1 290 ? 41.290 14.178 -19.139 1.00 70.12 290 ARG A O 1
ATOM 2276 N N . VAL A 1 291 ? 39.380 13.324 -19.975 1.00 70.31 291 VAL A N 1
ATOM 2277 C CA . VAL A 1 291 ? 38.512 13.795 -18.895 1.00 70.31 291 VAL A CA 1
ATOM 2278 C C . VAL A 1 291 ? 38.089 12.560 -18.114 1.00 70.31 291 VAL A C 1
ATOM 2280 O O . VAL A 1 291 ? 37.159 11.849 -18.485 1.00 70.31 291 VAL A O 1
ATOM 2283 N N . GLU A 1 292 ? 38.827 12.246 -17.052 1.00 64.69 292 GLU A N 1
ATOM 2284 C CA . GLU A 1 292 ? 38.521 11.075 -16.235 1.00 64.69 292 GLU A CA 1
ATOM 2285 C C . GLU A 1 292 ? 37.244 11.321 -15.421 1.00 64.69 292 GLU A C 1
ATOM 2287 O O . GLU A 1 292 ? 37.249 12.031 -14.417 1.00 64.69 292 GLU A O 1
ATOM 2292 N N . LEU A 1 293 ? 36.143 10.701 -15.854 1.00 68.19 293 LEU A N 1
ATOM 2293 C CA . LEU A 1 293 ? 34.866 10.664 -15.137 1.00 68.19 293 LEU A CA 1
ATOM 2294 C C . LEU A 1 293 ? 34.537 9.217 -14.747 1.00 68.19 293 LEU A C 1
ATOM 2296 O O . LEU A 1 293 ? 33.627 8.611 -15.311 1.00 68.19 293 LEU A O 1
ATOM 2300 N N . PRO A 1 294 ? 35.278 8.628 -13.790 1.00 60.44 294 PRO A N 1
ATOM 2301 C CA . PRO A 1 294 ? 35.274 7.186 -13.526 1.00 60.44 294 PRO A CA 1
ATOM 2302 C C . PRO A 1 294 ? 33.951 6.615 -12.979 1.00 60.44 294 PRO A C 1
ATOM 2304 O O . PRO A 1 294 ? 33.897 5.436 -12.647 1.00 60.44 294 PRO A O 1
ATOM 2307 N N . GLN A 1 295 ? 32.891 7.417 -12.849 1.00 72.00 295 GLN A N 1
ATOM 2308 C CA . GLN A 1 295 ? 31.641 7.026 -12.188 1.00 72.00 295 GLN A CA 1
ATOM 2309 C C . GLN A 1 295 ? 30.373 7.289 -13.014 1.00 72.00 295 GLN A C 1
ATOM 2311 O O . GLN A 1 295 ? 29.276 7.122 -12.487 1.00 72.00 295 GLN A O 1
ATOM 2316 N N . ILE A 1 296 ? 30.487 7.676 -14.290 1.00 72.94 296 ILE A N 1
ATOM 2317 C CA . ILE A 1 296 ? 29.322 7.879 -15.167 1.00 72.94 296 ILE A CA 1
ATOM 2318 C C . ILE A 1 296 ? 29.301 6.752 -16.210 1.00 72.94 296 ILE A C 1
ATOM 2320 O O . ILE A 1 296 ? 29.981 6.859 -17.228 1.00 72.94 296 ILE A O 1
ATOM 2324 N N . PRO A 1 297 ? 28.561 5.653 -15.968 1.00 66.12 297 PRO A N 1
ATOM 2325 C CA . PRO A 1 297 ? 28.564 4.482 -16.850 1.00 66.12 297 PRO A CA 1
ATOM 2326 C C . PRO A 1 297 ? 27.977 4.751 -18.244 1.00 66.12 297 PRO A C 1
ATOM 2328 O O . PRO A 1 297 ? 28.192 3.953 -19.147 1.00 66.12 297 PRO A O 1
ATOM 2331 N N . GLU A 1 298 ? 27.244 5.852 -18.418 1.00 64.56 298 GLU A N 1
ATOM 2332 C CA . GLU A 1 298 ? 26.577 6.217 -19.674 1.00 64.56 298 GLU A CA 1
ATOM 2333 C C . GLU A 1 298 ? 27.454 7.067 -20.613 1.00 64.56 298 GLU A C 1
ATOM 2335 O O . GLU A 1 298 ? 27.099 7.243 -21.772 1.00 64.56 298 GLU A O 1
ATOM 2340 N N . LEU A 1 299 ? 28.613 7.561 -20.159 1.00 67.25 299 LEU A N 1
ATOM 2341 C CA . LEU A 1 299 ? 29.556 8.279 -21.023 1.00 67.25 299 LEU A CA 1
ATOM 2342 C C . LEU A 1 299 ? 30.422 7.273 -21.793 1.00 67.25 299 LEU A C 1
ATOM 2344 O O . LEU A 1 299 ? 31.444 6.806 -21.288 1.00 67.25 299 LEU A O 1
ATOM 2348 N N . GLU A 1 300 ? 30.031 6.961 -23.032 1.00 59.47 300 GLU A N 1
ATOM 2349 C CA . GLU A 1 300 ? 30.782 6.053 -23.919 1.00 59.47 300 GLU A CA 1
ATOM 2350 C C . GLU A 1 300 ? 32.201 6.567 -24.231 1.00 59.47 300 GLU A C 1
ATOM 2352 O O . GLU A 1 300 ? 33.126 5.781 -24.442 1.00 59.47 300 GLU A O 1
ATOM 2357 N N . THR A 1 301 ? 32.409 7.886 -24.191 1.00 59.66 301 THR A N 1
ATOM 2358 C CA . THR A 1 301 ? 33.700 8.539 -24.439 1.00 59.66 301 THR A CA 1
ATOM 2359 C C . THR A 1 301 ? 34.169 9.313 -23.208 1.00 59.66 301 THR A C 1
ATOM 2361 O O . THR A 1 301 ? 33.769 10.451 -22.973 1.00 59.66 301 THR A O 1
ATOM 2364 N N . SER A 1 302 ? 35.067 8.705 -22.427 1.00 62.09 302 SER A N 1
ATOM 2365 C CA . SER A 1 302 ? 35.812 9.373 -21.337 1.00 62.09 302 SER A CA 1
ATOM 2366 C C . SER A 1 302 ? 37.095 10.072 -21.822 1.00 62.09 302 SER A C 1
ATOM 2368 O O . SER A 1 302 ? 37.884 10.609 -21.040 1.00 62.09 302 SER A O 1
ATOM 2370 N N . SER A 1 303 ? 37.332 10.064 -23.131 1.00 66.19 303 SER A N 1
ATOM 2371 C CA . SER A 1 303 ? 38.449 10.744 -23.774 1.00 66.19 303 SER A CA 1
ATOM 2372 C C . SER A 1 303 ? 37.950 11.542 -24.961 1.00 66.19 303 SER A C 1
ATOM 2374 O O . SER A 1 303 ? 37.196 11.029 -25.785 1.00 66.19 303 SER A O 1
ATOM 2376 N N . VAL A 1 304 ? 38.414 12.784 -25.047 1.00 66.62 304 VAL A N 1
ATOM 2377 C CA . VAL A 1 304 ? 38.282 13.597 -26.247 1.00 66.62 304 VAL A CA 1
ATOM 2378 C C . VAL A 1 304 ? 39.528 13.335 -27.080 1.00 66.62 304 VAL A C 1
ATOM 2380 O O . VAL A 1 304 ? 40.637 13.744 -26.720 1.00 66.62 304 VAL A O 1
ATOM 2383 N N . GLU A 1 305 ? 39.343 12.579 -28.155 1.00 73.62 305 GLU A N 1
ATOM 2384 C CA . GLU A 1 305 ? 40.368 12.301 -29.156 1.00 73.62 305 GLU A CA 1
ATOM 2385 C C . GLU A 1 305 ? 39.908 12.916 -30.473 1.00 73.62 305 GLU A C 1
ATOM 2387 O O . GLU A 1 305 ? 38.918 12.439 -31.032 1.00 73.62 305 GLU A O 1
ATOM 2392 N N . PRO A 1 306 ? 40.573 13.980 -30.953 1.00 70.25 306 PRO A N 1
ATOM 2393 C CA . PRO A 1 306 ? 40.233 14.563 -32.234 1.00 70.25 306 PRO A CA 1
ATOM 2394 C C . PRO A 1 306 ? 40.439 13.510 -33.326 1.00 70.25 306 PRO A C 1
ATOM 2396 O O . PRO A 1 306 ? 41.502 12.895 -33.431 1.00 70.25 306 PRO A O 1
ATOM 2399 N N . GLN A 1 307 ? 39.387 13.265 -34.104 1.00 78.94 307 GLN A N 1
ATOM 2400 C CA . GLN A 1 307 ? 39.397 12.238 -35.140 1.00 78.94 307 GLN A CA 1
ATOM 2401 C C . GLN A 1 307 ? 40.363 12.635 -36.273 1.00 78.94 307 GLN A C 1
ATOM 2403 O O . GLN A 1 307 ? 40.185 13.713 -36.851 1.00 78.94 307 GLN A O 1
ATOM 2408 N N . PRO A 1 308 ? 41.335 11.777 -36.647 1.00 77.44 308 PRO A N 1
ATOM 2409 C CA . PRO A 1 308 ? 42.304 12.075 -37.707 1.00 77.44 308 PRO A CA 1
ATOM 2410 C C . PRO A 1 308 ? 41.637 12.462 -39.031 1.00 77.44 308 PRO A C 1
ATOM 2412 O O . PRO A 1 308 ? 42.029 13.433 -39.667 1.00 77.44 308 PRO A O 1
ATOM 2415 N N . GLU A 1 309 ? 40.552 11.774 -39.393 1.00 81.31 309 GLU A N 1
ATOM 2416 C CA . GLU A 1 309 ? 39.786 12.050 -40.615 1.00 81.31 309 GLU A CA 1
ATOM 2417 C C . GLU A 1 309 ? 39.182 13.465 -40.627 1.00 81.31 309 GLU A C 1
ATOM 2419 O O . GLU A 1 309 ? 39.109 14.115 -41.671 1.00 81.31 309 GLU A O 1
ATOM 2424 N N . THR A 1 310 ? 38.762 13.971 -39.462 1.00 77.69 310 THR A N 1
ATOM 2425 C CA . THR A 1 310 ? 38.216 15.328 -39.326 1.00 77.69 310 THR A CA 1
ATOM 2426 C C . THR A 1 310 ? 39.315 16.376 -39.485 1.00 77.69 310 THR A C 1
ATOM 2428 O O . THR A 1 310 ? 39.083 17.391 -40.143 1.00 77.69 310 THR A O 1
ATOM 2431 N N . ILE A 1 311 ? 40.504 16.120 -38.928 1.00 80.19 311 ILE A N 1
ATOM 2432 C CA . ILE A 1 311 ? 41.690 16.982 -39.061 1.00 80.19 311 ILE A CA 1
ATOM 2433 C C . ILE A 1 311 ? 42.111 17.061 -40.533 1.00 80.19 311 ILE A C 1
ATOM 2435 O O . ILE A 1 311 ? 42.178 18.156 -41.093 1.00 80.19 311 ILE A O 1
ATOM 2439 N N . GLU A 1 312 ? 42.305 15.912 -41.187 1.00 83.62 312 GLU A N 1
ATOM 2440 C CA . GLU A 1 312 ? 42.710 15.830 -42.597 1.00 83.62 312 GLU A CA 1
ATOM 2441 C C . GLU A 1 312 ? 41.712 16.537 -43.519 1.00 83.62 312 GLU A C 1
ATOM 2443 O O . GLU A 1 312 ? 42.097 17.310 -44.400 1.00 83.62 312 GLU A O 1
ATOM 2448 N N . LYS A 1 313 ? 40.411 16.322 -43.289 1.00 89.19 313 LYS A N 1
ATOM 2449 C CA . LYS A 1 313 ? 39.353 16.979 -44.057 1.00 89.19 313 LYS A CA 1
ATOM 2450 C C . LYS A 1 313 ? 39.373 18.497 -43.877 1.00 89.19 313 LYS A C 1
ATOM 2452 O O . LYS A 1 313 ? 39.281 19.222 -44.865 1.00 89.19 313 LYS A O 1
ATOM 2457 N N . GLN A 1 314 ? 39.486 18.985 -42.642 1.00 82.81 314 GLN A N 1
ATOM 2458 C CA . GLN A 1 314 ? 39.548 20.424 -42.371 1.00 82.81 314 GLN A CA 1
ATOM 2459 C C . GLN A 1 314 ? 40.787 21.061 -43.004 1.00 82.81 314 GLN A C 1
ATOM 2461 O O . GLN A 1 314 ? 40.683 22.129 -43.608 1.00 82.81 314 GLN A O 1
ATOM 2466 N N . LEU A 1 315 ? 41.937 20.392 -42.918 1.00 79.31 315 LEU A N 1
ATOM 2467 C CA . LEU A 1 315 ? 43.182 20.839 -43.535 1.00 79.31 315 LEU A CA 1
ATOM 2468 C C . LEU A 1 315 ? 43.048 20.923 -45.065 1.00 79.31 315 LEU A C 1
ATOM 2470 O O . LEU A 1 315 ? 43.385 21.951 -45.654 1.00 79.31 315 LEU A O 1
ATOM 2474 N N . ALA A 1 316 ? 42.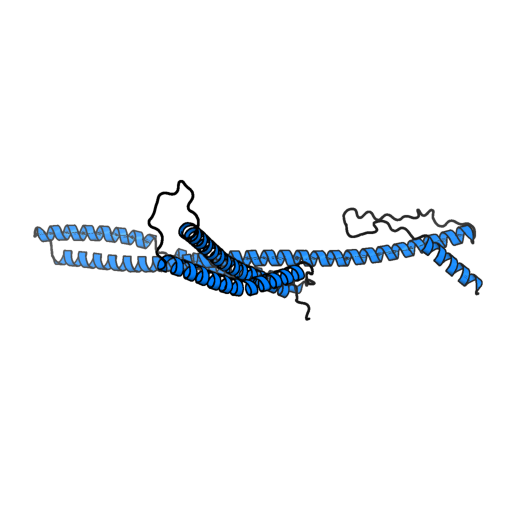465 19.902 -45.702 1.00 86.12 316 ALA A N 1
ATOM 2475 C CA . ALA A 1 316 ? 42.187 19.905 -47.138 1.00 86.12 316 ALA A CA 1
ATOM 2476 C C . ALA A 1 316 ? 41.229 21.039 -47.554 1.00 86.12 316 ALA A C 1
ATOM 2478 O O . ALA A 1 316 ? 41.507 21.752 -48.518 1.00 86.12 316 ALA A O 1
ATOM 2479 N N . GLU A 1 317 ? 40.140 21.258 -46.807 1.00 87.88 317 GLU A N 1
ATOM 2480 C CA . GLU A 1 317 ? 39.193 22.355 -47.062 1.00 87.88 317 GLU A CA 1
ATOM 2481 C C . GLU A 1 317 ? 39.850 23.740 -46.931 1.00 87.88 317 GLU A C 1
ATOM 2483 O O . GLU A 1 317 ? 39.528 24.654 -47.696 1.00 87.88 317 GLU A O 1
ATOM 2488 N N . PHE A 1 318 ? 40.763 23.922 -45.971 1.00 81.19 318 PHE A N 1
ATOM 2489 C CA . PHE A 1 318 ? 41.518 25.169 -45.815 1.00 81.19 318 PHE A CA 1
ATOM 2490 C C . PHE A 1 318 ? 42.461 25.418 -46.995 1.00 81.19 318 PHE A C 1
ATOM 2492 O O . PHE A 1 318 ? 42.454 26.515 -47.556 1.00 81.19 318 PHE A O 1
ATOM 2499 N N . LEU A 1 319 ? 43.231 24.406 -47.402 1.00 82.81 319 LEU A N 1
ATOM 2500 C CA . LEU A 1 319 ? 44.159 24.515 -48.532 1.00 82.81 319 LEU A CA 1
ATOM 2501 C C . LEU A 1 319 ? 43.424 24.759 -49.858 1.00 82.81 319 LEU A C 1
ATOM 2503 O O . LEU A 1 319 ? 43.862 25.576 -50.668 1.00 82.81 319 LEU A O 1
ATOM 2507 N N . GLU A 1 320 ? 42.275 24.112 -50.067 1.00 88.69 320 GLU A N 1
ATOM 2508 C CA . GLU A 1 320 ? 41.454 24.321 -51.262 1.00 88.69 320 GLU A CA 1
ATOM 2509 C C . GLU A 1 320 ? 40.895 25.752 -51.343 1.00 88.69 320 GLU A C 1
ATOM 2511 O O . GLU A 1 320 ? 40.827 26.319 -52.433 1.00 88.69 320 GLU A O 1
ATOM 2516 N N . LYS A 1 321 ? 40.514 26.358 -50.207 1.00 86.06 321 LYS A N 1
ATOM 2517 C CA . LYS A 1 321 ? 40.056 27.760 -50.163 1.00 86.06 321 LYS A CA 1
ATOM 2518 C C . LYS A 1 321 ? 41.157 28.731 -50.574 1.00 86.06 321 LYS A C 1
ATOM 2520 O O . LYS A 1 321 ? 40.884 29.634 -51.352 1.00 86.06 321 LYS A O 1
ATOM 2525 N N . ILE A 1 322 ? 42.385 28.512 -50.105 1.00 77.00 322 ILE A N 1
ATOM 2526 C CA . ILE A 1 322 ? 43.538 29.354 -50.457 1.00 77.00 322 ILE A CA 1
ATOM 2527 C C . ILE A 1 322 ? 43.849 29.262 -51.957 1.00 77.00 322 ILE A C 1
ATOM 2529 O O . ILE A 1 322 ? 44.195 30.262 -52.567 1.00 77.00 322 ILE A O 1
ATOM 2533 N N . GLY A 1 323 ? 43.712 28.081 -52.569 1.00 69.94 323 GLY A N 1
ATOM 2534 C CA . GLY A 1 323 ? 44.004 27.886 -53.995 1.00 69.94 323 GLY A CA 1
ATOM 2535 C C . GLY A 1 323 ? 42.954 28.433 -54.972 1.00 69.94 323 GLY A C 1
ATOM 2536 O O . GLY A 1 323 ? 43.170 28.357 -56.182 1.00 69.94 323 GLY A O 1
ATOM 2537 N N . LYS A 1 324 ? 41.808 28.920 -54.480 1.00 71.25 324 LYS A N 1
ATOM 2538 C CA . LYS A 1 324 ? 40.722 29.486 -55.301 1.00 71.25 324 LYS A CA 1
ATOM 2539 C C . LYS A 1 324 ? 40.702 31.018 -55.335 1.00 71.25 324 LYS A C 1
ATOM 2541 O O . LYS A 1 324 ? 39.987 31.556 -56.182 1.00 71.25 324 LYS A O 1
ATOM 2546 N N . ASP A 1 325 ? 41.462 31.673 -54.462 1.00 49.94 325 ASP A N 1
ATOM 2547 C CA . ASP A 1 325 ? 41.695 33.124 -54.453 1.00 49.94 325 ASP A CA 1
ATOM 2548 C C . ASP A 1 325 ? 42.995 33.476 -55.203 1.00 49.94 325 ASP A C 1
ATOM 2550 O O . ASP A 1 325 ? 43.027 34.547 -55.855 1.00 49.94 325 ASP A O 1
#

Sequence (325 aa):
MKKLTASQRFDRLRELEGRREDLTTAANSLNSRIQQSVGRKQKLEEDLRWETGERPPNAYSTRPARKGEIEQLKNDIQGLGLQIAELEKEYEPIRAELAEVEGEYSSLKNKPGKVTLADLRKAREAISKVSIEMARIEKASEEVGSRIPSADIENLKNQLEEAAAERDLLAAAVDLGEGSDADLKKASTKFAELKKQLAELEETASLAEATGRGYSHRLDRLADDKSVAEKEFSCLLTLYARELFEEDVKRLESALKEIEGALSGLIVANELSEQYGDGTVFAHMTYRARVELPQIPELETSSVEPQPETIEKQLAEFLEKIGKD

Radius of gyration: 44.04 Å; chains: 1; bounding box: 96×95×122 Å